Protein AF-A0A0F9B3E1-F1 (afdb_monomer_lite)

Sequence (332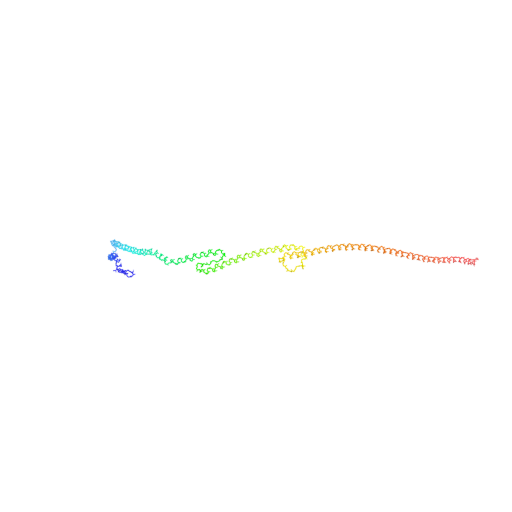 aa):
MSELVKINAKDYGLEET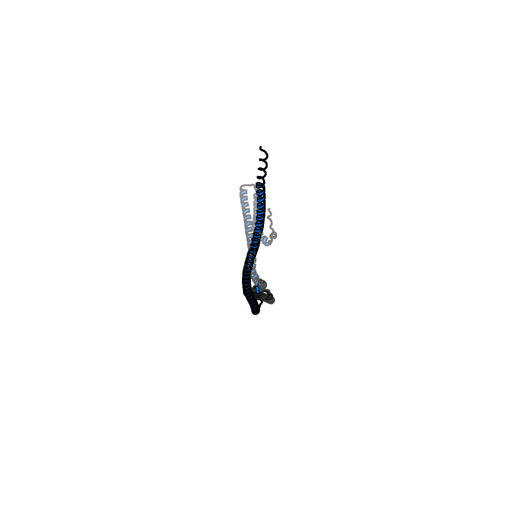KAKEISEMFKPMLDKMVELEKEFNTLTKGEVSKELCLEAKTLRLKYVKVRTGTAEIHRGLKQFYLQGGRFVDGWKNAQLMASEGIESKLMDIEKHFEILEQQRISKLHDKRTTELEKYDVDFIPRNLGEMESEVWGNYISGVRLNYQAKIDAEKKAEEERLENIRLNKLESERKERILPYYDYWEGIVDAGTLRDLSNEVFEGVFDKIVAAKKEDDIKQEQIRKENLRLQKEAEEKERKRIADQKIADDKAEKLRKDNEAKLKKIQDEKDQVAKQLEEKRLADQRAKAQEAQQVEAELKKGDQEKVKDLIADLEA

Organism: NCBI:txid412755

Structure (mmCIF, N/CA/C/O backbone):
data_AF-A0A0F9B3E1-F1
#
_entry.id   AF-A0A0F9B3E1-F1
#
loop_
_atom_site.group_PDB
_atom_site.id
_atom_site.type_symbol
_atom_site.label_atom_id
_atom_site.label_alt_id
_atom_site.label_comp_id
_atom_site.label_asym_id
_atom_site.label_entity_id
_atom_site.label_seq_id
_atom_site.pdbx_PDB_ins_code
_atom_site.Cartn_x
_atom_site.Cartn_y
_atom_site.Cartn_z
_atom_site.occupancy
_atom_site.B_iso_or_equiv
_atom_site.auth_seq_id
_atom_site.auth_comp_id
_atom_site.auth_asym_id
_atom_site.auth_atom_id
_atom_site.pdbx_PDB_model_num
ATOM 1 N N . MET A 1 1 ? -80.865 -2.688 46.801 1.00 37.84 1 MET A N 1
ATOM 2 C CA . MET A 1 1 ? -79.473 -2.777 47.270 1.00 37.84 1 MET A CA 1
ATOM 3 C C . MET A 1 1 ? -78.622 -2.916 46.035 1.00 37.84 1 MET A C 1
ATOM 5 O O . MET A 1 1 ? -78.581 -3.999 45.466 1.00 37.84 1 MET A O 1
ATOM 9 N N . SER A 1 2 ? -78.039 -1.820 45.568 1.00 38.94 2 SER A N 1
ATOM 10 C CA . SER A 1 2 ? -76.959 -1.904 44.589 1.00 38.94 2 SER A CA 1
ATOM 11 C C . SER A 1 2 ? -75.809 -2.637 45.276 1.00 38.94 2 SER A C 1
ATOM 13 O O . SER A 1 2 ? -75.247 -2.121 46.242 1.00 38.94 2 SER A O 1
ATOM 15 N N . GLU A 1 3 ? -75.500 -3.865 44.868 1.00 51.75 3 GLU A N 1
ATOM 16 C CA . GLU A 1 3 ? -74.289 -4.528 45.347 1.00 51.75 3 GLU A CA 1
ATOM 17 C C . GLU A 1 3 ? -73.094 -3.696 44.874 1.00 51.75 3 GLU A C 1
ATOM 19 O O . GLU A 1 3 ? -72.763 -3.669 43.689 1.00 51.75 3 GLU A O 1
ATOM 24 N N . LEU A 1 4 ? -72.473 -2.955 45.795 1.00 60.81 4 LEU A N 1
ATOM 25 C CA . LEU A 1 4 ? -71.182 -2.330 45.538 1.00 60.81 4 LEU A CA 1
ATOM 26 C C . LEU A 1 4 ? -70.216 -3.447 45.124 1.00 60.81 4 LEU A C 1
ATOM 28 O O . LEU A 1 4 ? -70.010 -4.403 45.875 1.00 60.81 4 LEU A O 1
ATOM 32 N N . VAL A 1 5 ? -69.673 -3.341 43.910 1.00 66.62 5 VAL A N 1
ATOM 33 C CA . VAL A 1 5 ? -68.785 -4.346 43.312 1.00 66.62 5 VAL A CA 1
ATOM 34 C C . VAL A 1 5 ? -67.633 -4.642 44.274 1.00 66.62 5 VAL A C 1
ATOM 36 O O . VAL A 1 5 ? -66.867 -3.747 44.634 1.00 66.62 5 VAL A O 1
ATOM 39 N N . LYS A 1 6 ? -67.510 -5.903 44.705 1.00 68.31 6 LYS A N 1
ATOM 40 C CA . LYS A 1 6 ? -66.403 -6.354 45.558 1.00 68.31 6 LYS A CA 1
ATOM 41 C C . LYS A 1 6 ? -65.128 -6.434 44.721 1.00 68.31 6 LYS A C 1
ATOM 43 O O . LYS A 1 6 ? -65.038 -7.251 43.812 1.00 68.31 6 LYS A O 1
ATOM 48 N N . ILE A 1 7 ? -64.146 -5.595 45.043 1.00 76.00 7 ILE A N 1
ATOM 49 C CA . ILE A 1 7 ? -62.821 -5.607 44.411 1.00 76.00 7 ILE A CA 1
ATOM 50 C C . ILE A 1 7 ? -61.954 -6.654 45.119 1.00 76.00 7 ILE A C 1
ATOM 52 O O . ILE A 1 7 ? -61.821 -6.612 46.344 1.00 76.00 7 ILE A O 1
ATOM 56 N N . ASN A 1 8 ? -61.372 -7.592 44.368 1.00 78.31 8 ASN A N 1
ATOM 57 C CA . ASN A 1 8 ? -60.504 -8.635 44.913 1.00 78.31 8 ASN A CA 1
ATOM 58 C C . ASN A 1 8 ? -59.026 -8.221 44.831 1.00 78.31 8 ASN A C 1
ATOM 60 O O . ASN A 1 8 ? -58.540 -7.817 43.779 1.00 78.31 8 ASN A O 1
ATOM 64 N N . ALA A 1 9 ? -58.296 -8.343 45.942 1.00 79.12 9 ALA A N 1
ATOM 65 C CA . ALA A 1 9 ? -56.884 -7.965 46.046 1.00 79.12 9 ALA A CA 1
ATOM 66 C C . ALA A 1 9 ? -55.966 -8.775 45.112 1.00 79.12 9 ALA A C 1
ATOM 68 O O . ALA A 1 9 ? -54.978 -8.250 44.594 1.00 79.12 9 ALA A O 1
ATOM 69 N N . LYS A 1 10 ? -56.316 -10.048 44.881 1.00 78.81 10 LYS A N 1
ATOM 70 C CA . LYS A 1 10 ? -55.509 -10.994 44.095 1.00 78.81 10 LYS A CA 1
ATOM 71 C C . LYS A 1 10 ? -55.416 -10.615 42.620 1.00 78.81 10 LYS A C 1
ATOM 73 O O . LYS A 1 10 ? -54.366 -10.817 42.020 1.00 78.81 10 LYS A O 1
ATOM 78 N N . ASP A 1 11 ? -56.458 -9.992 42.075 1.00 80.69 11 ASP A N 1
ATOM 79 C CA . ASP A 1 11 ? -56.515 -9.590 40.663 1.00 80.69 11 ASP A CA 1
ATOM 80 C C . ASP A 1 11 ? -55.510 -8.469 40.332 1.00 80.69 11 ASP A C 1
ATOM 82 O O . ASP A 1 11 ? -55.177 -8.250 39.170 1.00 80.69 11 ASP A O 1
ATOM 86 N N . TYR A 1 12 ? -54.988 -7.785 41.357 1.00 80.00 12 TYR A N 1
ATOM 87 C CA . TYR A 1 12 ? -54.037 -6.676 41.232 1.00 80.00 12 TYR A CA 1
ATOM 88 C C . TYR A 1 12 ? -52.650 -6.997 41.806 1.00 80.00 12 TYR A C 1
ATOM 90 O O . TYR A 1 12 ? -51.816 -6.099 41.915 1.00 80.00 12 TYR A O 1
ATOM 98 N N . GLY A 1 13 ? -52.395 -8.254 42.194 1.00 80.50 13 GLY A N 1
ATOM 99 C CA . GLY A 1 13 ? -51.109 -8.676 42.761 1.00 80.50 13 GLY A CA 1
ATOM 100 C C . GLY A 1 13 ? -50.754 -7.992 44.087 1.00 80.50 13 GLY A C 1
ATOM 101 O O . GLY A 1 13 ? -49.575 -7.878 44.416 1.00 80.50 13 GLY A O 1
ATOM 102 N N . LEU A 1 14 ? -51.753 -7.506 44.833 1.00 80.56 14 LEU A N 1
ATOM 103 C CA . LEU A 1 14 ? -51.548 -6.825 46.110 1.00 80.56 14 LEU A CA 1
ATOM 104 C C . LEU A 1 14 ? -51.620 -7.806 47.278 1.00 80.56 14 LEU A C 1
ATOM 106 O O . LEU A 1 14 ? -52.467 -8.700 47.319 1.00 80.56 14 LEU A O 1
ATOM 110 N N . GLU A 1 15 ? -50.759 -7.586 48.269 1.00 82.94 15 GLU A N 1
ATOM 111 C CA . GLU A 1 15 ? -50.823 -8.288 49.547 1.00 82.94 15 GLU A CA 1
ATOM 112 C C . GLU A 1 15 ? -52.148 -7.973 50.262 1.00 82.94 15 GLU A C 1
ATOM 114 O O . GLU A 1 15 ? -52.612 -6.828 50.263 1.00 82.94 15 GLU A O 1
ATOM 119 N N . GLU A 1 16 ? -52.763 -8.977 50.894 1.00 78.50 16 GLU A N 1
ATOM 120 C CA . GLU A 1 16 ? -54.082 -8.836 51.530 1.00 78.50 16 GLU A CA 1
ATOM 121 C C . GLU A 1 16 ? -54.106 -7.756 52.625 1.00 78.50 16 GLU A C 1
ATOM 123 O O . GLU A 1 16 ? -55.137 -7.122 52.847 1.00 78.50 16 GLU A O 1
ATOM 128 N N . THR A 1 17 ? -52.975 -7.512 53.287 1.00 83.38 17 THR A N 1
ATOM 129 C CA . THR A 1 17 ? -52.788 -6.452 54.291 1.00 83.38 17 THR A CA 1
ATOM 130 C C . THR A 1 17 ? -52.863 -5.060 53.656 1.00 83.38 17 THR A C 1
ATOM 132 O O . THR A 1 17 ? -53.654 -4.221 54.085 1.00 83.38 17 THR A O 1
ATOM 135 N N . LYS A 1 18 ? -52.125 -4.830 52.565 1.00 81.12 18 LYS A N 1
ATOM 136 C CA . LYS A 1 18 ? -52.098 -3.555 51.832 1.00 81.12 18 LYS A CA 1
ATOM 137 C C . LYS A 1 18 ? -53.394 -3.269 51.085 1.00 81.12 18 LYS A C 1
ATOM 139 O O . LYS A 1 18 ? -53.849 -2.127 51.051 1.00 81.12 18 LYS A O 1
ATOM 144 N N . ALA A 1 19 ? -54.028 -4.299 50.533 1.00 83.56 19 ALA A N 1
ATOM 145 C CA . ALA A 1 19 ? -55.343 -4.158 49.924 1.00 83.56 19 ALA A CA 1
ATOM 146 C C . ALA A 1 19 ? -56.414 -3.761 50.956 1.00 83.56 19 ALA A C 1
ATOM 148 O O . ALA A 1 19 ? -57.274 -2.932 50.649 1.00 83.56 19 ALA A O 1
ATOM 149 N N . LYS A 1 20 ? -56.332 -4.287 52.190 1.00 84.81 20 LYS A N 1
ATOM 150 C CA . LYS A 1 20 ? -57.201 -3.865 53.300 1.00 84.81 20 LYS A CA 1
ATOM 151 C C . LYS A 1 20 ? -56.978 -2.398 53.661 1.00 84.81 20 LYS A C 1
ATOM 153 O O . LYS A 1 20 ? -57.956 -1.656 53.647 1.00 84.81 20 LYS A O 1
ATOM 158 N N . GLU A 1 21 ? -55.731 -1.964 53.854 1.00 85.88 21 GLU A N 1
ATOM 159 C CA . GLU A 1 21 ? -55.396 -0.553 54.129 1.00 85.88 21 GLU A CA 1
ATOM 160 C C . GLU A 1 21 ? -55.978 0.396 53.062 1.00 85.88 21 GLU A C 1
ATOM 162 O O . GLU A 1 21 ? -56.610 1.400 53.390 1.00 85.88 21 GLU A O 1
ATOM 167 N N . ILE A 1 22 ? -55.834 0.060 51.772 1.00 85.88 22 ILE A N 1
ATOM 168 C CA . ILE A 1 22 ? -56.409 0.855 50.674 1.00 85.88 22 ILE A CA 1
ATOM 169 C C . ILE A 1 22 ? -57.942 0.862 50.749 1.00 85.88 22 ILE A C 1
ATOM 171 O O . ILE A 1 22 ? -58.562 1.918 50.614 1.00 85.88 22 ILE A O 1
ATOM 175 N N . SER A 1 23 ? -58.569 -0.297 50.969 1.00 85.56 23 SER A N 1
ATOM 176 C CA . SER A 1 23 ? -60.032 -0.413 51.032 1.00 85.56 23 SER A CA 1
ATOM 177 C C . SER A 1 23 ? -60.641 0.373 52.201 1.00 85.56 23 SER A C 1
ATOM 179 O O . SER A 1 23 ? -61.699 0.989 52.050 1.00 85.56 23 SER A O 1
ATOM 181 N N . GLU A 1 24 ? -59.943 0.428 53.338 1.00 87.88 24 GLU A N 1
ATOM 182 C CA . GLU A 1 24 ? -60.354 1.181 54.522 1.00 87.88 24 GLU A CA 1
ATOM 183 C C . GLU A 1 24 ? -60.386 2.688 54.260 1.00 87.88 24 GLU A C 1
ATOM 185 O O . GLU A 1 24 ? -61.289 3.367 54.747 1.00 87.88 24 GLU A O 1
ATOM 190 N N . MET A 1 25 ? -59.491 3.208 53.414 1.00 87.19 25 MET A N 1
ATOM 191 C CA . MET A 1 25 ? -59.492 4.626 53.034 1.00 87.19 25 MET A CA 1
ATOM 192 C C . MET A 1 25 ? -60.726 5.015 52.204 1.00 87.19 25 MET A C 1
ATOM 194 O O . MET A 1 25 ? -61.189 6.152 52.285 1.00 87.19 25 MET A O 1
ATOM 198 N N . PHE A 1 26 ? -61.300 4.085 51.433 1.00 88.50 26 PHE A N 1
ATOM 199 C CA . PHE A 1 26 ? -62.517 4.327 50.645 1.00 88.50 26 PHE A CA 1
ATOM 200 C C . PHE A 1 26 ? -63.814 4.059 51.419 1.00 88.50 26 PHE A C 1
ATOM 202 O O . PHE A 1 26 ? -64.857 4.627 51.076 1.00 88.50 26 PHE A O 1
ATOM 209 N N . LYS A 1 27 ? -63.759 3.242 52.477 1.00 87.88 27 LYS A N 1
ATOM 210 C CA . LYS A 1 27 ? -64.921 2.801 53.261 1.00 87.88 27 LYS A CA 1
ATOM 211 C C . LYS A 1 27 ? -65.828 3.946 53.751 1.00 87.88 27 LYS A C 1
ATOM 213 O O . LYS A 1 27 ? -67.024 3.865 53.486 1.00 87.88 27 LYS A O 1
ATOM 218 N N . PRO A 1 28 ? -65.327 5.065 54.317 1.00 89.62 28 PRO A N 1
ATOM 219 C CA . PRO A 1 28 ? -66.191 6.163 54.765 1.00 89.62 28 PRO A CA 1
ATOM 220 C C . PRO A 1 28 ? -67.011 6.817 53.645 1.00 89.62 28 PRO A C 1
ATOM 222 O O . PRO A 1 28 ? -68.091 7.347 53.897 1.00 89.62 28 PRO A O 1
ATOM 225 N N . MET A 1 29 ? -66.503 6.824 52.408 1.00 88.31 29 MET A N 1
ATOM 226 C CA . MET A 1 29 ? -67.240 7.361 51.259 1.00 88.31 29 MET A CA 1
ATOM 227 C C . MET A 1 29 ? -68.256 6.348 50.727 1.00 88.31 29 MET A C 1
ATOM 229 O O . MET A 1 29 ? -69.349 6.742 50.328 1.00 88.31 29 MET A O 1
ATOM 233 N N . LEU A 1 30 ? -67.918 5.056 50.754 1.00 87.00 30 LEU A N 1
ATOM 234 C CA . LEU A 1 30 ? -68.828 3.975 50.370 1.00 87.00 30 LEU A CA 1
ATOM 235 C C . LEU A 1 30 ? -70.016 3.870 51.336 1.00 87.00 30 LEU A C 1
ATOM 237 O O . LEU A 1 30 ? -71.155 3.811 50.881 1.00 87.00 30 LEU A O 1
ATOM 241 N N . ASP A 1 31 ? -69.772 3.955 52.644 1.00 88.38 31 ASP A N 1
ATOM 242 C CA . ASP A 1 31 ? -70.828 3.937 53.664 1.00 88.38 31 ASP A CA 1
ATOM 243 C C . ASP A 1 31 ? -71.786 5.131 53.484 1.00 88.38 31 ASP A C 1
ATOM 245 O O . ASP A 1 31 ? -73.007 4.962 53.465 1.00 88.38 31 ASP A O 1
ATOM 249 N N . LYS A 1 32 ? -71.246 6.330 53.210 1.00 88.44 32 LYS A N 1
ATOM 250 C CA . LYS A 1 32 ? -72.053 7.516 52.872 1.00 88.44 32 LYS A CA 1
ATOM 251 C C . LYS A 1 32 ? -72.876 7.329 51.598 1.00 88.44 32 LYS A C 1
ATOM 253 O O . LYS A 1 32 ? -74.005 7.801 51.543 1.00 88.44 32 LYS A O 1
ATOM 258 N N . MET A 1 33 ? -72.356 6.651 50.571 1.00 86.00 33 MET A N 1
ATOM 259 C CA . MET A 1 33 ? -73.142 6.358 49.363 1.00 86.00 33 MET A CA 1
ATOM 260 C C . MET A 1 33 ? -74.352 5.468 49.670 1.00 86.00 33 MET A C 1
ATOM 262 O O . MET A 1 33 ? -75.426 5.712 49.122 1.00 86.00 33 MET A O 1
ATOM 266 N N . VAL A 1 34 ? -74.207 4.489 50.570 1.00 88.31 34 VAL A N 1
ATOM 267 C CA . VAL A 1 34 ? -75.311 3.612 50.999 1.00 88.31 34 VAL A CA 1
ATOM 268 C C . VAL A 1 34 ? -76.382 4.398 51.762 1.00 88.31 34 VAL A C 1
ATOM 270 O O . VAL A 1 34 ? -77.576 4.174 51.559 1.00 88.31 34 VAL A O 1
ATOM 273 N N . GLU A 1 35 ? -75.986 5.340 52.621 1.00 88.94 35 GLU A N 1
ATOM 274 C CA . GLU A 1 35 ? -76.928 6.229 53.317 1.00 88.94 35 GLU A CA 1
ATOM 275 C C . GLU A 1 35 ? -77.692 7.130 52.340 1.00 88.94 35 GLU A C 1
ATOM 277 O O . GLU A 1 35 ? -78.922 7.202 52.394 1.00 88.94 35 GLU A O 1
ATOM 282 N N . LEU A 1 36 ? -76.985 7.753 51.393 1.00 89.12 36 LEU A N 1
ATOM 283 C CA . LEU A 1 36 ? -77.608 8.592 50.370 1.00 89.12 36 LEU A CA 1
ATOM 284 C C . LEU A 1 36 ? -78.540 7.786 49.450 1.00 89.12 36 LEU A C 1
ATOM 286 O O . LEU A 1 36 ? -79.559 8.320 49.019 1.00 89.12 36 LEU A O 1
ATOM 290 N N . GLU A 1 37 ? -78.254 6.502 49.191 1.00 87.00 37 GLU A N 1
ATOM 291 C CA . GLU A 1 37 ? -79.136 5.618 48.409 1.00 87.00 37 GLU A CA 1
ATOM 292 C C . GLU A 1 37 ? -80.483 5.395 49.116 1.00 87.00 37 GLU A C 1
ATOM 294 O O . GLU A 1 37 ? -81.529 5.328 48.465 1.00 87.00 37 GLU A O 1
ATOM 299 N N . LYS A 1 38 ? -80.504 5.342 50.455 1.00 89.00 38 LYS A N 1
ATOM 300 C CA . LYS A 1 38 ? -81.758 5.274 51.227 1.00 89.00 38 LYS A CA 1
ATOM 301 C C . LYS A 1 38 ? -82.562 6.571 51.104 1.00 89.00 38 LYS A C 1
ATOM 303 O O . LYS A 1 38 ? -83.773 6.509 50.873 1.00 89.00 38 LYS A O 1
ATOM 308 N N . GLU A 1 39 ? -81.899 7.726 51.208 1.00 87.06 39 GLU A N 1
ATOM 309 C CA . GLU A 1 39 ? -82.525 9.041 50.982 1.00 87.06 39 GLU A CA 1
ATOM 310 C C . GLU A 1 39 ? -83.094 9.133 49.551 1.00 87.06 39 GLU A C 1
ATOM 312 O O . GLU A 1 39 ? -84.248 9.514 49.357 1.00 87.06 39 GLU A O 1
ATOM 317 N N . PHE A 1 40 ? -82.330 8.686 48.551 1.00 88.81 40 PHE A N 1
ATOM 318 C CA . PHE A 1 40 ? -82.729 8.671 47.143 1.00 88.81 40 PHE A CA 1
ATOM 319 C C . PHE A 1 40 ? -83.965 7.803 46.883 1.00 88.81 40 PHE A C 1
ATOM 321 O O . PHE A 1 40 ? -84.924 8.252 46.253 1.00 88.81 40 PHE A O 1
ATOM 328 N N . ASN A 1 41 ? -83.969 6.571 47.396 1.00 87.94 41 ASN A N 1
ATOM 329 C CA . ASN A 1 41 ? -85.083 5.637 47.228 1.00 87.94 41 ASN A CA 1
ATOM 330 C C . ASN A 1 41 ? -86.372 6.131 47.898 1.00 87.94 41 ASN A C 1
ATOM 332 O O . ASN A 1 41 ? -87.466 5.773 47.462 1.00 87.94 41 ASN A O 1
ATOM 336 N N . THR A 1 42 ? -86.245 6.939 48.953 1.00 85.56 42 THR A N 1
ATOM 337 C CA . THR A 1 42 ? -87.383 7.569 49.632 1.00 85.56 42 THR A CA 1
ATOM 338 C C . THR A 1 42 ? -87.933 8.725 48.798 1.00 85.56 42 THR A C 1
ATOM 340 O O . THR A 1 42 ? -89.129 8.755 48.520 1.00 85.56 42 THR A O 1
ATOM 343 N N . LEU A 1 43 ? -87.064 9.620 48.313 1.00 84.56 43 LEU A N 1
ATOM 344 C CA . LEU A 1 43 ? -87.463 10.771 47.491 1.00 84.56 43 LEU A CA 1
ATOM 345 C C . LEU A 1 43 ? -88.054 10.372 46.132 1.00 84.56 43 LEU A C 1
ATOM 347 O O . LEU A 1 43 ? -88.949 11.043 45.630 1.00 84.56 43 LEU A O 1
ATOM 351 N N . THR A 1 44 ? -87.599 9.263 45.547 1.00 82.69 44 THR A N 1
ATOM 352 C CA . THR A 1 44 ? -88.047 8.806 44.216 1.00 82.69 44 THR A CA 1
ATOM 353 C C . THR A 1 44 ? -89.497 8.298 44.209 1.00 82.69 44 THR A C 1
ATOM 355 O O . THR A 1 44 ? -90.116 8.220 43.153 1.00 82.69 44 THR A O 1
ATOM 358 N N . LYS A 1 45 ? -90.062 7.959 45.375 1.00 83.94 45 LYS A N 1
ATOM 359 C CA . LYS A 1 45 ? -91.443 7.459 45.505 1.00 83.94 45 LYS A CA 1
ATOM 360 C C . LYS A 1 45 ? -92.494 8.567 45.678 1.00 83.94 45 LYS A C 1
ATOM 362 O O . LYS A 1 45 ? -93.678 8.248 45.710 1.00 83.94 45 LYS A O 1
ATOM 367 N N . GLY A 1 46 ? -92.082 9.827 45.836 1.00 77.94 46 GLY A N 1
ATOM 368 C CA . GLY A 1 46 ? -92.982 10.971 46.028 1.00 77.94 46 GLY A CA 1
ATOM 369 C C . GLY A 1 46 ? -93.470 11.599 44.716 1.00 77.94 46 GLY A C 1
ATOM 370 O O . GLY A 1 46 ? -92.817 11.485 43.681 1.00 77.94 46 GLY A O 1
ATOM 371 N N . GLU A 1 47 ? -94.608 12.299 44.759 1.00 75.31 47 GLU A N 1
ATOM 372 C CA . GLU A 1 47 ? -95.091 13.122 43.640 1.00 75.31 47 GLU A CA 1
ATOM 373 C C . GLU A 1 47 ? -94.257 14.405 43.486 1.00 75.31 47 GLU A C 1
ATOM 375 O O . GLU A 1 47 ? -93.794 14.991 44.466 1.00 75.31 47 GLU A O 1
ATOM 380 N N . VAL A 1 48 ? -94.068 14.866 42.246 1.00 78.25 48 VAL A N 1
ATOM 381 C CA . VAL A 1 48 ? -93.170 15.989 41.931 1.00 78.25 48 VAL A CA 1
ATOM 382 C C . VAL A 1 48 ? -93.757 17.321 42.420 1.00 78.25 48 VAL A C 1
ATOM 384 O O . VAL A 1 48 ? -94.520 17.982 41.717 1.00 78.25 48 VAL A O 1
ATOM 387 N N . SER A 1 49 ? -93.359 17.735 43.626 1.00 82.88 49 SER A N 1
ATOM 388 C CA . SER A 1 49 ? -93.691 19.026 44.240 1.00 82.88 49 SER A CA 1
ATOM 389 C C . SER A 1 49 ? -92.495 19.996 44.229 1.00 82.88 49 SER A C 1
ATOM 391 O O . SER A 1 49 ? -91.342 19.604 44.030 1.00 82.88 49 SER A O 1
ATOM 393 N N . LYS A 1 50 ? -92.738 21.297 44.462 1.00 81.50 50 LYS A N 1
ATOM 394 C CA . LYS A 1 50 ? -91.658 22.308 44.545 1.00 81.50 50 LYS A CA 1
ATOM 395 C C . LYS A 1 50 ? -90.677 22.036 45.694 1.00 81.50 50 LYS A C 1
ATOM 397 O O . LYS A 1 50 ? -89.493 22.338 45.558 1.00 81.50 50 LYS A O 1
ATOM 402 N N . GLU A 1 51 ? -91.158 21.467 46.794 1.00 81.56 51 GLU A N 1
ATOM 403 C CA . GLU A 1 51 ? -90.352 21.114 47.968 1.00 81.56 51 GLU A CA 1
ATOM 404 C C . GLU A 1 51 ? -89.453 19.908 47.669 1.00 81.56 51 GLU A C 1
ATOM 406 O O . GLU A 1 51 ? -88.242 19.977 47.894 1.00 81.56 51 GLU A O 1
ATOM 411 N N . LEU A 1 52 ? -89.996 18.879 47.005 1.00 85.62 52 LEU A N 1
ATOM 412 C CA . LEU A 1 52 ? -89.234 17.710 46.556 1.00 85.62 52 LEU A CA 1
ATOM 413 C C . LEU A 1 52 ? -88.077 18.108 45.621 1.00 85.62 52 LEU A C 1
ATOM 415 O O . LEU A 1 52 ? -86.978 17.563 45.711 1.00 85.62 52 LEU A O 1
ATOM 419 N N . CYS A 1 53 ? -88.277 19.107 44.755 1.00 82.19 53 CYS A N 1
ATOM 420 C CA . CYS A 1 53 ? -87.221 19.633 43.883 1.00 82.19 53 CYS A CA 1
ATOM 421 C C . CYS A 1 53 ? -86.040 20.253 44.661 1.00 82.19 53 CYS A C 1
ATOM 423 O O . CYS A 1 53 ? -84.884 20.126 44.238 1.00 82.19 53 CYS A O 1
ATOM 425 N N . LEU A 1 54 ? -86.297 20.923 45.791 1.00 86.50 54 LEU A N 1
ATOM 426 C CA . LEU A 1 54 ? -85.246 21.499 46.640 1.00 86.50 54 LEU A CA 1
ATOM 427 C C . LEU A 1 54 ? -84.492 20.412 47.417 1.00 86.50 54 LEU A C 1
ATOM 429 O O . LEU A 1 54 ? -83.257 20.448 47.495 1.00 86.50 54 LEU A O 1
ATOM 433 N N . GLU A 1 55 ? -85.209 19.412 47.926 1.00 85.06 55 GLU A N 1
ATOM 434 C CA . GLU A 1 55 ? -84.623 18.243 48.588 1.00 85.06 55 GLU A CA 1
ATOM 435 C C . GLU A 1 55 ? -83.774 17.415 47.616 1.00 85.06 55 GLU A C 1
ATOM 437 O O . GLU A 1 55 ? -82.623 17.092 47.918 1.00 85.06 55 GLU A O 1
ATOM 442 N N . ALA A 1 56 ? -84.259 17.191 46.392 1.00 87.00 56 ALA A N 1
ATOM 443 C CA . ALA A 1 56 ? -83.521 16.514 45.330 1.00 87.00 56 ALA A CA 1
ATOM 444 C C . ALA A 1 56 ? -82.233 17.262 44.944 1.00 87.00 56 ALA A C 1
ATOM 446 O O . ALA A 1 56 ? -81.174 16.648 44.778 1.00 87.00 56 ALA A O 1
ATOM 447 N N . LYS A 1 57 ? -82.267 18.603 44.854 1.00 90.06 57 LYS A N 1
ATOM 448 C CA . LYS A 1 57 ? -81.058 19.416 44.622 1.00 90.06 57 LYS A CA 1
ATOM 449 C C . LYS A 1 57 ? -80.042 19.242 45.752 1.00 90.06 57 LYS A C 1
ATOM 451 O O . LYS A 1 57 ? -78.841 19.152 45.480 1.00 90.06 57 LYS A O 1
ATOM 456 N N . THR A 1 58 ? -80.514 19.198 46.993 1.00 91.00 58 THR A N 1
ATOM 457 C CA . THR A 1 58 ? -79.672 19.032 48.182 1.00 91.00 58 THR A CA 1
ATOM 458 C C . THR A 1 58 ? -79.039 17.645 48.211 1.00 91.00 58 THR A C 1
ATOM 460 O O . THR A 1 58 ? -77.819 17.537 48.348 1.00 91.00 58 THR A O 1
ATOM 463 N N . LEU A 1 59 ? -79.828 16.594 47.974 1.00 91.12 59 LEU A N 1
ATOM 464 C CA . LEU A 1 59 ? -79.338 15.223 47.868 1.00 91.12 59 LEU A CA 1
ATOM 465 C C . LEU A 1 59 ? -78.311 15.077 46.734 1.00 91.12 59 LEU A C 1
ATOM 467 O O . LEU A 1 59 ? -77.225 14.539 46.951 1.00 91.12 59 LEU A O 1
ATOM 471 N N . ARG A 1 60 ? -78.572 15.648 45.550 1.00 93.69 60 ARG A N 1
ATOM 472 C CA . ARG A 1 60 ? -77.607 15.672 44.436 1.00 93.69 60 ARG A CA 1
ATOM 473 C C . ARG A 1 60 ? -76.279 16.312 44.846 1.00 93.69 60 ARG A C 1
ATOM 475 O O . ARG A 1 60 ? -75.218 15.800 44.497 1.00 93.69 60 ARG A O 1
ATOM 482 N N . LEU A 1 61 ? -76.306 17.427 45.579 1.00 93.56 61 LEU A N 1
ATOM 483 C CA . LEU A 1 61 ? -75.084 18.077 46.063 1.00 93.56 61 LEU A CA 1
ATOM 484 C C . LEU A 1 61 ? -74.332 17.211 47.086 1.00 93.56 61 LEU A C 1
ATOM 486 O O . LEU A 1 61 ? -73.101 17.184 47.043 1.00 93.56 61 LEU A O 1
ATOM 490 N N . LYS A 1 62 ? -75.036 16.469 47.955 1.00 91.69 62 LYS A N 1
ATOM 491 C CA . LYS A 1 62 ? -74.410 15.475 48.848 1.00 91.69 62 LYS A CA 1
ATOM 492 C C . LYS A 1 62 ? -73.704 14.377 48.039 1.00 91.69 62 LYS A C 1
ATOM 494 O O . LYS A 1 62 ? -72.526 14.126 48.280 1.00 91.69 62 LYS A O 1
ATOM 499 N N . TYR A 1 63 ? -74.360 13.816 47.020 1.00 90.81 63 TYR A N 1
ATOM 500 C CA . TYR A 1 63 ? -73.745 12.845 46.100 1.00 90.81 63 TYR A CA 1
ATOM 501 C C . TYR A 1 63 ? -72.510 13.404 45.388 1.00 90.81 63 TYR A C 1
ATOM 503 O O . TYR A 1 63 ? -71.490 12.724 45.278 1.00 90.81 63 TYR A O 1
ATOM 511 N N . VAL A 1 64 ? -72.570 14.661 44.929 1.00 92.50 64 VAL A N 1
ATOM 512 C CA . VAL A 1 64 ? -71.418 15.329 44.309 1.00 92.50 64 VAL A CA 1
ATOM 513 C C . VAL A 1 64 ? -70.249 15.409 45.286 1.0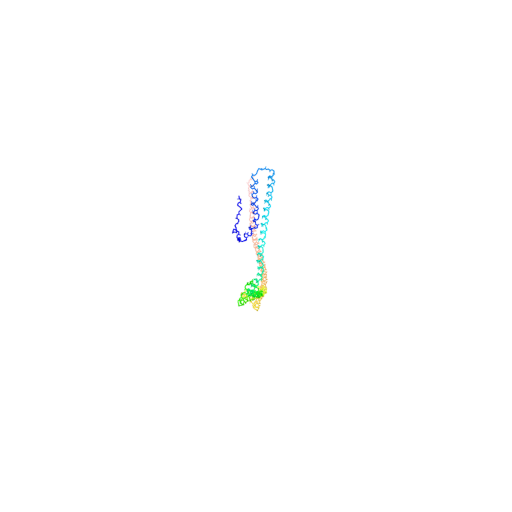0 92.50 64 VAL A C 1
ATOM 515 O O . VAL A 1 64 ? -69.145 15.050 44.887 1.00 92.50 64 VAL A O 1
ATOM 518 N N . LYS A 1 65 ? -70.481 15.806 46.546 1.00 93.38 65 LYS A N 1
ATOM 519 C CA . LYS A 1 65 ? -69.428 15.889 47.573 1.00 93.38 65 LYS A CA 1
ATOM 520 C C . LYS A 1 65 ? -68.778 14.535 47.859 1.00 93.38 65 LYS A C 1
ATOM 522 O O . LYS A 1 65 ? -67.555 14.465 47.944 1.00 93.38 65 LYS A O 1
ATOM 527 N N . VAL A 1 66 ? -69.573 13.468 47.981 1.00 91.50 66 VAL A N 1
ATOM 528 C CA . VAL A 1 66 ? -69.036 12.115 48.205 1.00 91.50 66 VAL A CA 1
ATOM 529 C C . VAL A 1 66 ? -68.198 11.673 47.003 1.00 91.50 66 VAL A C 1
ATOM 531 O O . VAL A 1 66 ? -67.052 11.268 47.175 1.00 91.50 66 VAL A O 1
ATOM 534 N N . ARG A 1 67 ? -68.695 11.865 45.772 1.00 92.62 67 ARG A N 1
ATOM 535 C CA . ARG A 1 67 ? -67.948 11.545 44.543 1.00 92.62 67 ARG A CA 1
ATOM 536 C C . ARG A 1 67 ? -66.631 12.320 44.427 1.00 92.62 67 ARG A C 1
ATOM 538 O O . ARG A 1 67 ? -65.614 11.733 44.060 1.00 92.62 67 ARG A O 1
ATOM 545 N N . THR A 1 68 ? -66.628 13.627 44.698 1.00 92.62 68 THR A N 1
ATOM 546 C CA . THR A 1 68 ? -65.400 14.437 44.622 1.00 92.62 68 THR A CA 1
ATOM 547 C C . THR A 1 68 ? -64.407 14.061 45.719 1.00 92.62 68 THR A C 1
ATOM 549 O O . THR A 1 68 ? -63.220 13.970 45.428 1.00 92.62 68 THR A O 1
ATOM 552 N N . GLY A 1 69 ? -64.878 13.742 46.930 1.00 90.94 69 GLY A N 1
ATOM 553 C CA . GLY A 1 69 ? -64.026 13.245 48.015 1.00 90.94 69 GLY A CA 1
ATOM 554 C C . GLY A 1 69 ? -63.383 11.889 47.697 1.00 90.94 69 GLY A C 1
ATOM 555 O O . GLY A 1 69 ? -62.186 11.707 47.906 1.00 90.94 69 GLY A O 1
ATOM 556 N N . THR A 1 70 ? -64.126 10.953 47.096 1.00 90.94 70 THR A N 1
ATOM 557 C CA . THR A 1 70 ? -63.558 9.693 46.581 1.00 90.94 70 THR A CA 1
ATOM 558 C C . THR A 1 70 ? -62.462 9.943 45.537 1.00 90.94 70 THR A C 1
ATOM 560 O O . THR A 1 70 ? -61.432 9.266 45.545 1.00 90.94 70 THR A O 1
ATOM 563 N N . ALA A 1 71 ? -62.646 10.929 44.652 1.00 91.56 71 ALA A N 1
ATOM 564 C CA . ALA A 1 71 ? -61.649 11.278 43.638 1.00 91.56 71 ALA A CA 1
ATOM 565 C C . ALA A 1 71 ? -60.358 11.868 44.241 1.00 91.56 71 ALA A C 1
ATOM 567 O O . ALA A 1 71 ? -59.272 11.622 43.711 1.00 91.56 71 ALA A O 1
ATOM 568 N N . GLU A 1 72 ? -60.457 12.614 45.344 1.00 93.75 72 GLU A N 1
ATOM 569 C CA . GLU A 1 72 ? -59.300 13.125 46.093 1.00 93.75 72 GLU A CA 1
ATOM 570 C C . GLU A 1 72 ? -58.493 11.992 46.736 1.00 93.75 72 GLU A C 1
ATOM 572 O O . GLU A 1 72 ? -57.276 11.941 46.551 1.00 93.75 72 GLU A O 1
ATOM 577 N N . ILE A 1 73 ? -59.167 11.038 47.392 1.00 91.81 73 ILE A N 1
ATOM 578 C CA . ILE A 1 73 ? -58.533 9.845 47.984 1.00 91.81 73 ILE A CA 1
ATOM 579 C C . ILE A 1 73 ? -57.787 9.047 46.906 1.00 91.81 73 ILE A C 1
ATOM 581 O O . ILE A 1 73 ? -56.608 8.725 47.067 1.00 91.81 73 ILE A O 1
ATOM 585 N N . HIS A 1 74 ? -58.437 8.794 45.765 1.00 91.94 74 HIS A N 1
ATOM 586 C CA . HIS A 1 74 ? -57.809 8.110 44.633 1.00 91.94 74 HIS A CA 1
ATOM 587 C C . HIS A 1 74 ? -56.560 8.846 44.120 1.00 91.94 74 HIS A C 1
ATOM 589 O O . HIS A 1 74 ? -55.524 8.219 43.893 1.00 91.94 74 HIS A O 1
ATOM 595 N N . ARG A 1 75 ? -56.623 10.176 43.955 1.00 93.06 75 ARG A N 1
ATOM 596 C CA . ARG A 1 75 ? -55.476 10.975 43.492 1.00 93.06 75 ARG A CA 1
ATOM 597 C C . ARG A 1 75 ? -54.307 10.904 44.476 1.00 93.06 75 ARG A C 1
ATOM 599 O O . ARG A 1 75 ? -53.177 10.704 44.034 1.00 93.06 75 ARG A O 1
ATOM 606 N N . GLY A 1 76 ? -54.581 11.039 45.773 1.00 92.69 76 GLY A N 1
ATOM 607 C CA . GLY A 1 76 ? -53.565 10.985 46.825 1.00 92.69 76 GLY A CA 1
ATOM 608 C C . GLY A 1 76 ? -52.850 9.635 46.871 1.00 92.69 76 GLY A C 1
ATOM 609 O O . GLY A 1 76 ? -51.624 9.589 46.794 1.00 92.69 76 GLY A O 1
ATOM 610 N N . LEU A 1 77 ? -53.609 8.534 46.894 1.00 91.69 77 LEU A N 1
ATOM 611 C CA . LEU A 1 77 ? -53.040 7.182 46.895 1.00 91.69 77 LEU A CA 1
ATOM 612 C C . LEU A 1 77 ? -52.222 6.907 45.627 1.00 91.69 77 LEU A C 1
ATOM 614 O O . LEU A 1 77 ? -51.095 6.424 45.715 1.00 91.69 77 LEU A O 1
ATOM 618 N N . LYS A 1 78 ? -52.732 7.277 44.445 1.00 92.19 78 LYS A N 1
ATOM 619 C CA . LYS A 1 78 ? -51.994 7.109 43.183 1.00 92.19 78 LYS A CA 1
ATOM 620 C C . LYS A 1 78 ? -50.670 7.878 43.189 1.00 92.19 78 LYS A C 1
ATOM 622 O O . LYS A 1 78 ? -49.656 7.359 42.725 1.00 92.19 78 LYS A O 1
ATOM 627 N N . GLN A 1 79 ? -50.669 9.102 43.712 1.00 93.62 79 GLN A N 1
ATOM 628 C CA . GLN A 1 79 ? -49.458 9.908 43.830 1.00 93.62 79 GLN A CA 1
ATOM 629 C C . GLN A 1 79 ? -48.458 9.297 44.822 1.00 93.62 79 GLN A C 1
ATOM 631 O O . GLN A 1 79 ? -47.269 9.259 44.515 1.00 93.62 79 GLN A O 1
ATOM 636 N N . PHE A 1 80 ? -48.929 8.780 45.959 1.00 91.38 80 PHE A N 1
ATOM 637 C CA . PHE A 1 80 ? -48.089 8.101 46.948 1.00 91.38 80 PHE A CA 1
ATOM 638 C C . PHE A 1 80 ? -47.380 6.877 46.352 1.00 91.38 80 PHE A C 1
ATOM 640 O O . PHE A 1 80 ? -46.159 6.775 46.437 1.00 91.38 80 PHE A O 1
ATOM 647 N N . TYR A 1 81 ? -48.108 5.991 45.665 1.00 89.88 81 TYR A N 1
ATOM 648 C CA . TYR A 1 81 ? -47.498 4.817 45.029 1.00 89.88 81 TYR A CA 1
ATOM 649 C C . TYR A 1 81 ? -46.554 5.185 43.878 1.00 89.88 81 TYR A C 1
ATOM 651 O O . TYR A 1 81 ? -45.515 4.549 43.718 1.00 89.88 81 TYR A O 1
ATOM 659 N N . LEU A 1 82 ? -46.851 6.245 43.116 1.00 94.06 82 LEU A N 1
ATOM 660 C CA . LEU A 1 82 ? -45.929 6.758 42.098 1.00 94.06 82 LEU A CA 1
ATOM 661 C C . LEU A 1 82 ? -44.622 7.276 42.721 1.00 94.06 82 LEU A C 1
ATOM 663 O O . LEU A 1 82 ? -43.541 7.022 42.191 1.00 94.06 82 LEU A O 1
ATOM 667 N N . GLN A 1 83 ? -44.708 8.003 43.837 1.00 93.06 83 GLN A N 1
ATOM 668 C CA . GLN A 1 83 ? -43.533 8.461 44.582 1.00 93.06 83 GLN A CA 1
ATOM 669 C C . GLN A 1 83 ? -42.752 7.283 45.174 1.00 93.06 83 GLN A C 1
ATOM 671 O O . GLN A 1 83 ? -41.527 7.275 45.083 1.00 93.06 83 GLN A O 1
ATOM 676 N N . GLY A 1 84 ? -43.446 6.265 45.689 1.00 92.00 84 GLY A N 1
ATOM 677 C CA . GLY A 1 84 ? -42.839 5.011 46.135 1.00 92.00 84 GLY A CA 1
ATOM 678 C C . GLY A 1 84 ? -42.072 4.301 45.017 1.00 92.00 84 GLY A C 1
ATOM 679 O O . GLY A 1 84 ? -40.920 3.928 45.212 1.00 92.00 84 GLY A O 1
ATOM 680 N N . GLY A 1 85 ? -42.653 4.203 43.816 1.00 92.50 85 GLY A N 1
ATOM 681 C CA . GLY A 1 85 ? -41.965 3.656 42.640 1.00 92.50 85 GLY A CA 1
ATOM 682 C C . GLY A 1 85 ? -40.691 4.433 42.292 1.00 92.50 85 GLY A C 1
ATOM 683 O O . GLY A 1 85 ? -39.623 3.843 42.158 1.00 92.50 85 GLY A O 1
ATOM 684 N N . ARG A 1 86 ? -40.768 5.771 42.259 1.00 93.38 86 ARG A N 1
ATOM 685 C CA . ARG A 1 86 ? -39.594 6.634 42.024 1.00 93.38 86 ARG A CA 1
ATOM 686 C C . ARG A 1 86 ? -38.516 6.489 43.099 1.00 93.38 86 ARG A C 1
ATOM 688 O O . ARG A 1 86 ? -37.336 6.603 42.790 1.00 93.38 86 ARG A O 1
ATOM 695 N N . PHE A 1 87 ? -38.906 6.257 44.350 1.00 93.25 87 PHE A N 1
ATOM 696 C CA . PHE A 1 87 ? -37.968 6.025 45.446 1.00 93.25 87 PHE A CA 1
ATOM 697 C C . PHE A 1 87 ? -37.201 4.709 45.263 1.00 93.25 87 PHE A C 1
ATOM 699 O O . PHE A 1 87 ? -35.980 4.691 45.413 1.00 93.25 87 PHE A O 1
ATOM 706 N N . VAL A 1 88 ? -37.891 3.635 44.868 1.00 92.94 88 VAL A N 1
ATOM 707 C CA . VAL A 1 88 ? -37.259 2.346 44.533 1.00 92.94 88 VAL A CA 1
ATOM 708 C C . VAL A 1 88 ? -36.302 2.496 43.345 1.00 92.94 88 VAL A C 1
ATOM 710 O O . VAL A 1 88 ? -35.166 2.028 43.411 1.00 92.94 88 VAL A O 1
ATOM 713 N N . ASP A 1 89 ? -36.711 3.212 42.293 1.00 94.44 89 ASP A N 1
ATOM 714 C CA . ASP A 1 89 ? -35.830 3.517 41.158 1.00 94.44 89 ASP A CA 1
ATOM 715 C C . ASP A 1 89 ? -34.595 4.328 41.572 1.00 94.44 89 ASP A C 1
ATOM 717 O O . ASP A 1 89 ? -33.497 4.081 41.072 1.00 94.44 89 ASP A O 1
ATOM 721 N N . GLY A 1 90 ? -34.754 5.268 42.506 1.00 94.94 90 GLY A N 1
ATOM 722 C CA . GLY A 1 90 ? -33.649 6.039 43.069 1.00 94.94 90 GLY A CA 1
ATOM 723 C C . GLY A 1 90 ? -32.577 5.145 43.693 1.00 94.94 90 GLY A C 1
ATOM 724 O O . GLY A 1 90 ? -31.397 5.317 43.397 1.00 94.94 90 GLY A O 1
ATOM 725 N N . TRP A 1 91 ? -32.979 4.146 44.483 1.00 94.31 91 TRP A N 1
ATOM 726 C CA . TRP A 1 91 ? -32.050 3.175 45.074 1.00 94.31 91 TRP A CA 1
ATOM 727 C C . TRP A 1 91 ? -31.341 2.313 44.033 1.00 94.31 91 TRP A C 1
ATOM 729 O O . TRP A 1 91 ? -30.127 2.133 44.123 1.00 94.31 91 TRP A O 1
ATOM 739 N N . LYS A 1 92 ? -32.068 1.826 43.021 1.00 94.94 92 LYS A N 1
ATOM 740 C CA . LYS A 1 92 ? -31.474 1.083 41.899 1.00 94.94 92 LYS A CA 1
ATOM 741 C C . LYS A 1 92 ? -30.399 1.917 41.198 1.00 94.94 92 LYS A C 1
ATOM 743 O O . LYS A 1 92 ? -29.288 1.445 40.985 1.00 94.94 92 LYS A O 1
ATOM 748 N N . ASN A 1 93 ? -30.714 3.169 40.874 1.00 95.00 93 ASN A N 1
ATOM 749 C CA . ASN A 1 93 ? -29.786 4.054 40.173 1.00 95.00 93 ASN A CA 1
ATOM 750 C C . ASN A 1 93 ? -28.586 4.443 41.050 1.00 95.00 93 ASN A C 1
ATOM 752 O O . ASN A 1 93 ? -27.478 4.562 40.538 1.00 95.00 93 ASN A O 1
ATOM 756 N N . ALA A 1 94 ? -28.786 4.619 42.359 1.00 93.00 94 ALA A N 1
ATOM 757 C CA . ALA A 1 94 ? -27.696 4.880 43.297 1.00 93.00 94 ALA A CA 1
ATOM 758 C C . ALA A 1 94 ? -26.720 3.697 43.373 1.00 93.00 94 ALA A C 1
ATOM 760 O O . ALA A 1 94 ? -25.508 3.905 43.365 1.00 93.00 94 ALA A O 1
ATOM 761 N N . GLN A 1 95 ? -27.237 2.463 43.399 1.00 94.00 95 GLN A N 1
ATOM 762 C CA . GLN A 1 95 ? -26.403 1.264 43.357 1.00 94.00 95 GLN A CA 1
ATOM 763 C C . GLN A 1 95 ? -25.639 1.164 42.031 1.00 94.00 95 GLN A C 1
ATOM 765 O O . GLN A 1 95 ? -24.433 0.940 42.068 1.00 94.00 95 GLN A O 1
ATOM 770 N N . LEU A 1 96 ? -26.305 1.399 40.895 1.00 93.06 96 LEU A N 1
ATOM 771 C CA . LEU A 1 96 ? -25.673 1.370 39.574 1.00 93.06 96 LEU A CA 1
ATOM 772 C C . LEU A 1 96 ? -24.525 2.384 39.469 1.00 93.06 96 LEU A C 1
ATOM 774 O O . LEU A 1 96 ? -23.418 2.020 39.091 1.00 93.06 96 LEU A O 1
ATOM 778 N N . MET A 1 97 ? -24.758 3.639 39.872 1.00 91.56 97 MET A N 1
ATOM 779 C CA . MET A 1 97 ? -23.712 4.672 39.871 1.00 91.56 97 MET A CA 1
ATOM 780 C C . MET A 1 97 ? -22.523 4.296 40.764 1.00 91.56 97 MET A C 1
ATOM 782 O O . MET A 1 97 ? -21.381 4.620 40.442 1.00 91.56 97 MET A O 1
ATOM 786 N N . ALA A 1 98 ? -22.781 3.628 41.892 1.00 90.50 98 ALA A N 1
ATOM 787 C CA . ALA A 1 98 ? -21.726 3.171 42.787 1.00 90.50 98 ALA A CA 1
ATOM 788 C C . ALA A 1 98 ? -20.937 1.984 42.211 1.00 90.50 98 ALA A C 1
ATOM 790 O O . ALA A 1 98 ? -19.728 1.911 42.436 1.00 90.50 98 ALA A O 1
ATOM 791 N N . SER A 1 99 ? -21.585 1.062 41.488 1.00 90.56 99 SER A N 1
ATOM 792 C CA . SER A 1 99 ? -20.923 -0.137 40.960 1.00 90.56 99 SER A CA 1
ATOM 793 C C . SER A 1 99 ? -20.223 0.093 39.625 1.00 90.56 99 SER A C 1
ATOM 795 O O . SER A 1 99 ? -19.119 -0.405 39.456 1.00 90.56 99 SER A O 1
ATOM 797 N N . GLU A 1 100 ? -20.775 0.903 38.722 1.00 90.88 100 GLU A N 1
ATOM 798 C CA . GLU A 1 100 ? -20.253 1.097 37.359 1.00 90.88 100 GLU A CA 1
ATOM 799 C C . GLU A 1 100 ? -18.785 1.566 37.346 1.00 90.88 100 GLU A C 1
ATOM 801 O O . GLU A 1 100 ? -17.937 1.003 36.651 1.00 90.88 100 GLU A O 1
ATOM 806 N N . GLY A 1 101 ? -18.438 2.542 38.192 1.00 87.81 101 GLY A N 1
ATOM 807 C CA . GLY A 1 101 ? -17.056 3.017 38.312 1.00 87.81 101 GLY A CA 1
ATOM 808 C C . GLY A 1 101 ? -16.098 1.990 38.929 1.00 87.81 101 GLY A C 1
ATOM 809 O O . GLY A 1 101 ? -14.899 2.013 38.644 1.00 87.81 101 GLY A O 1
ATOM 810 N N . ILE A 1 102 ? -16.605 1.091 39.778 1.00 92.50 102 ILE A N 1
ATOM 811 C CA . ILE A 1 102 ? -15.819 0.004 40.376 1.00 92.50 102 ILE A CA 1
ATOM 812 C C . ILE A 1 102 ? -15.620 -1.112 39.347 1.00 92.50 102 ILE A C 1
ATOM 814 O O . ILE A 1 102 ? -14.493 -1.560 39.160 1.00 92.50 102 ILE A O 1
ATOM 818 N N . GLU A 1 103 ? -16.678 -1.511 38.644 1.00 91.38 103 GLU A N 1
ATOM 819 C CA . GLU A 1 103 ? -16.652 -2.514 37.577 1.00 91.38 103 GLU A CA 1
ATOM 820 C C . GLU A 1 103 ? -15.684 -2.119 36.461 1.00 91.38 103 GLU A C 1
ATOM 822 O O . GLU A 1 103 ? -14.859 -2.937 36.062 1.00 91.38 103 GLU A O 1
ATOM 827 N N . SER A 1 104 ? -15.696 -0.853 36.026 1.00 92.88 104 SER A N 1
ATOM 828 C CA . SER A 1 104 ? -14.735 -0.351 35.035 1.00 92.88 104 SER A CA 1
ATOM 829 C C . SER A 1 104 ? -13.289 -0.513 35.508 1.00 92.88 104 SER A C 1
ATOM 831 O O . SER A 1 104 ? -12.452 -1.005 34.759 1.00 92.88 104 SER A O 1
ATOM 833 N N . LYS A 1 105 ? -12.983 -0.154 36.761 1.00 93.25 105 LYS A N 1
ATOM 834 C CA . LYS A 1 105 ? -11.623 -0.300 37.309 1.00 93.25 105 LYS A CA 1
ATOM 835 C C . LYS A 1 105 ? -11.214 -1.759 37.464 1.00 93.25 105 LYS A C 1
ATOM 837 O O . LYS A 1 105 ? -10.058 -2.095 37.235 1.00 93.25 105 LYS A O 1
ATOM 842 N N . LEU A 1 106 ? -12.141 -2.622 37.877 1.00 91.88 106 LEU A N 1
ATOM 843 C CA . LEU A 1 106 ? -11.889 -4.058 37.958 1.00 91.88 106 LEU A CA 1
ATOM 844 C C . LEU A 1 106 ? -11.624 -4.642 36.566 1.00 91.88 106 LEU A C 1
ATOM 846 O O . LEU A 1 106 ? -10.698 -5.434 36.427 1.00 91.88 106 LEU A O 1
ATOM 850 N N . MET A 1 107 ? -12.349 -4.189 35.539 1.00 92.81 107 MET A N 1
ATOM 851 C CA . MET A 1 107 ? -12.110 -4.576 34.148 1.00 92.81 107 MET A CA 1
ATOM 852 C C . MET A 1 107 ? -10.750 -4.082 33.635 1.00 92.81 107 MET A C 1
ATOM 854 O O . MET A 1 107 ? -10.052 -4.829 32.952 1.00 92.81 107 MET A O 1
ATOM 858 N N . ASP A 1 108 ? -10.337 -2.861 33.983 1.00 92.69 108 ASP A N 1
ATOM 859 C CA . ASP A 1 108 ? -9.008 -2.341 33.632 1.00 92.69 108 ASP A CA 1
ATOM 860 C C . ASP A 1 108 ? -7.886 -3.179 34.266 1.00 92.69 108 ASP A C 1
ATOM 862 O O . ASP A 1 108 ? -6.851 -3.412 33.640 1.00 92.69 108 ASP A O 1
ATOM 866 N N . ILE A 1 109 ? -8.091 -3.650 35.502 1.00 90.19 109 ILE A N 1
ATOM 867 C CA . ILE A 1 109 ? -7.156 -4.544 36.198 1.00 90.19 109 ILE A CA 1
ATOM 868 C C . ILE A 1 109 ? -7.138 -5.925 35.535 1.00 90.19 109 ILE A C 1
ATOM 870 O O . ILE A 1 109 ? -6.060 -6.453 35.270 1.00 90.19 109 ILE A O 1
ATOM 874 N N . GLU A 1 110 ? -8.307 -6.497 35.243 1.00 90.88 110 GLU A N 1
ATOM 875 C CA . GLU A 1 110 ? -8.449 -7.787 34.558 1.00 90.88 110 GLU A CA 1
ATOM 876 C C . GLU A 1 110 ? -7.721 -7.778 33.207 1.00 90.88 110 GLU A C 1
ATOM 878 O O . GLU A 1 110 ? -6.911 -8.658 32.920 1.00 90.88 110 GLU A O 1
ATOM 883 N N . LYS A 1 111 ? -7.941 -6.729 32.409 1.00 95.44 111 LYS A N 1
ATOM 884 C CA . LYS A 1 111 ? -7.378 -6.584 31.061 1.00 95.44 111 LYS A CA 1
ATOM 885 C C . LYS A 1 111 ? -6.001 -5.929 31.033 1.00 95.44 111 LYS A C 1
ATOM 887 O O . LYS A 1 111 ? -5.476 -5.673 29.952 1.00 95.44 111 LYS A O 1
ATOM 892 N N . HIS A 1 112 ? -5.386 -5.658 32.183 1.00 93.12 112 HIS A N 1
ATOM 893 C CA . HIS A 1 112 ? -4.135 -4.902 32.261 1.00 93.12 112 HIS A CA 1
ATOM 894 C C . HIS A 1 112 ? -3.033 -5.489 31.367 1.00 93.12 112 HIS A C 1
ATOM 896 O O . HIS A 1 112 ? -2.419 -4.771 30.576 1.00 93.12 112 HIS A O 1
ATOM 902 N N . PHE A 1 113 ? -2.807 -6.802 31.452 1.00 90.69 113 PHE A N 1
ATOM 903 C CA . PHE A 1 113 ? -1.776 -7.474 30.659 1.00 90.69 113 PHE A CA 1
ATOM 904 C C . PHE A 1 113 ? -2.145 -7.600 29.180 1.00 90.69 113 PHE A C 1
ATOM 906 O O . PHE A 1 113 ? -1.261 -7.492 28.335 1.00 90.69 113 PHE A O 1
ATOM 913 N N . GLU A 1 114 ? -3.429 -7.754 28.853 1.00 93.75 114 GLU A N 1
ATOM 914 C CA . GLU A 1 114 ? -3.897 -7.740 27.464 1.00 93.75 114 GLU A CA 1
ATOM 915 C C . GLU A 1 114 ? -3.645 -6.370 26.823 1.00 93.75 114 GLU A C 1
ATOM 917 O O . GLU A 1 114 ? -3.094 -6.286 25.728 1.00 93.75 114 GLU A O 1
ATOM 922 N N . ILE A 1 115 ? -3.966 -5.285 27.536 1.00 92.06 115 ILE A N 1
ATOM 923 C CA . ILE A 1 115 ? -3.712 -3.910 27.092 1.00 92.06 115 ILE A CA 1
ATOM 924 C C . ILE A 1 115 ? -2.207 -3.667 26.937 1.00 92.06 115 ILE A C 1
ATOM 926 O O . ILE A 1 115 ? -1.782 -3.096 25.932 1.00 92.06 115 ILE A O 1
ATOM 930 N N . LEU A 1 116 ? -1.389 -4.101 27.902 1.00 94.38 116 LEU A N 1
ATOM 931 C CA . LEU A 1 116 ? 0.066 -3.967 27.817 1.00 94.38 116 LEU A CA 1
ATOM 932 C C . LEU A 1 116 ? 0.648 -4.724 26.620 1.00 94.38 116 LEU A C 1
ATOM 934 O O . LEU A 1 116 ? 1.510 -4.184 25.924 1.00 94.38 116 LEU A O 1
ATOM 938 N N . GLU A 1 117 ? 0.178 -5.942 26.356 1.00 92.12 117 GLU A N 1
ATOM 939 C CA . GLU A 1 117 ? 0.646 -6.733 25.221 1.00 92.12 117 GLU A CA 1
ATOM 940 C C . GLU A 1 117 ? 0.214 -6.111 23.888 1.00 92.12 117 GLU A C 1
ATOM 942 O O . GLU A 1 117 ? 1.040 -5.953 22.990 1.00 92.12 117 GLU A O 1
ATOM 947 N N . GLN A 1 118 ? -1.027 -5.630 23.782 1.00 93.94 118 GLN A N 1
ATOM 948 C CA . GLN A 1 118 ? -1.493 -4.881 22.610 1.00 93.94 118 GLN A CA 1
ATOM 949 C C . GLN A 1 118 ? -0.666 -3.610 22.374 1.00 93.94 118 GLN A C 1
ATOM 951 O O . GLN A 1 118 ? -0.254 -3.322 21.249 1.00 93.94 118 GLN A O 1
ATOM 956 N N . GLN A 1 119 ? -0.332 -2.870 23.436 1.00 95.00 119 GLN A N 1
ATOM 957 C CA . GLN A 1 119 ? 0.561 -1.714 23.337 1.00 95.00 119 GLN A CA 1
ATOM 958 C C . GLN A 1 119 ? 1.976 -2.112 22.900 1.00 95.00 119 GLN A C 1
ATOM 960 O O . GLN A 1 119 ? 2.610 -1.378 22.138 1.00 95.00 119 GLN A O 1
ATOM 965 N N . ARG A 1 120 ? 2.498 -3.251 23.373 1.00 96.38 120 ARG A N 1
ATOM 966 C CA . ARG A 1 120 ? 3.808 -3.776 22.964 1.00 96.38 120 ARG A CA 1
ATOM 967 C C . ARG A 1 120 ? 3.812 -4.132 21.476 1.00 96.38 120 ARG A C 1
ATOM 969 O O . ARG A 1 120 ? 4.735 -3.720 20.772 1.00 96.38 120 ARG A O 1
ATOM 976 N N . ILE A 1 121 ? 2.782 -4.837 21.006 1.00 95.38 121 ILE A N 1
ATOM 977 C CA . ILE A 1 121 ? 2.580 -5.217 19.600 1.00 95.38 121 ILE A CA 1
ATOM 978 C C . ILE A 1 121 ? 2.459 -3.969 18.721 1.00 95.38 121 ILE A C 1
ATOM 980 O O . ILE A 1 121 ? 3.187 -3.859 17.738 1.00 95.38 121 ILE A O 1
ATOM 984 N N . SER A 1 122 ? 1.637 -2.987 19.106 1.00 95.69 122 SER A N 1
ATOM 985 C CA . SER A 1 122 ? 1.491 -1.721 18.371 1.00 95.69 122 SER A CA 1
ATOM 986 C C . SER A 1 122 ? 2.821 -0.972 18.263 1.00 95.69 122 SER A C 1
ATOM 988 O O . SER A 1 122 ? 3.241 -0.605 17.171 1.00 95.69 122 SER A O 1
ATOM 990 N N . LYS A 1 123 ? 3.559 -0.818 19.371 1.00 96.19 123 LYS A N 1
ATOM 991 C CA . LYS A 1 123 ? 4.880 -0.167 19.349 1.00 96.19 123 LYS A CA 1
ATOM 992 C C . LYS A 1 123 ? 5.881 -0.912 18.466 1.00 96.19 123 LYS A C 1
ATOM 994 O O . LYS A 1 123 ? 6.747 -0.288 17.856 1.00 96.19 123 LYS A O 1
ATOM 999 N N . LEU A 1 124 ? 5.822 -2.244 18.442 1.00 96.12 124 LEU A N 1
ATOM 1000 C CA . LEU A 1 124 ? 6.686 -3.057 17.589 1.00 96.12 124 LEU A CA 1
ATOM 1001 C C . LEU A 1 124 ? 6.304 -2.911 16.112 1.00 96.12 124 LEU A C 1
ATOM 1003 O O . LEU A 1 124 ? 7.193 -2.776 15.275 1.00 96.12 124 LEU A O 1
ATOM 1007 N N . HIS A 1 125 ? 5.006 -2.880 15.809 1.00 95.81 125 HIS A N 1
ATOM 1008 C CA . HIS A 1 125 ? 4.481 -2.601 14.477 1.00 95.81 125 HIS A CA 1
ATOM 1009 C C . HIS A 1 125 ? 4.982 -1.249 13.954 1.00 95.81 125 HIS A C 1
ATOM 1011 O O . HIS A 1 125 ? 5.530 -1.188 12.855 1.00 95.81 125 HIS A O 1
ATOM 1017 N N . ASP A 1 126 ? 4.871 -0.189 14.756 1.00 95.44 126 ASP A N 1
ATOM 1018 C CA . ASP A 1 126 ? 5.284 1.161 14.360 1.00 95.44 126 ASP A CA 1
ATOM 1019 C C . ASP A 1 126 ? 6.785 1.224 14.068 1.00 95.44 126 ASP A C 1
ATOM 1021 O O . ASP A 1 126 ? 7.201 1.703 13.016 1.00 95.44 126 ASP A O 1
ATOM 1025 N N . LYS A 1 127 ? 7.613 0.639 14.946 1.00 95.88 127 LYS A N 1
ATOM 1026 C CA . LYS A 1 127 ? 9.069 0.554 14.733 1.00 95.88 127 LYS A CA 1
ATOM 1027 C C . LYS A 1 127 ? 9.426 -0.141 13.420 1.00 95.88 127 LYS A C 1
ATOM 1029 O O . LYS A 1 127 ? 10.302 0.327 12.698 1.00 95.88 127 LYS A O 1
ATOM 1034 N N . ARG A 1 128 ? 8.767 -1.265 13.132 1.00 95.94 128 ARG A N 1
ATOM 1035 C CA . ARG A 1 128 ? 8.989 -2.058 11.915 1.00 95.94 128 ARG A CA 1
ATOM 1036 C C . ARG A 1 128 ? 8.498 -1.321 10.667 1.00 95.94 128 ARG A C 1
ATOM 1038 O O . ARG A 1 128 ? 9.171 -1.346 9.643 1.00 95.94 128 ARG A O 1
ATOM 1045 N N . THR A 1 129 ? 7.384 -0.603 10.775 1.00 94.44 129 THR A N 1
ATOM 1046 C CA . THR A 1 129 ? 6.841 0.249 9.706 1.00 94.44 129 THR A CA 1
ATOM 1047 C C . THR A 1 129 ? 7.829 1.351 9.329 1.00 94.44 129 THR A C 1
ATOM 1049 O O . THR A 1 129 ? 8.231 1.431 8.172 1.00 94.44 129 THR A O 1
ATOM 1052 N N . THR A 1 130 ? 8.330 2.110 10.309 1.00 93.44 130 THR A N 1
ATOM 1053 C CA . THR A 1 130 ? 9.349 3.153 10.082 1.00 93.44 130 THR A CA 1
ATOM 1054 C C . THR A 1 130 ? 10.649 2.597 9.489 1.00 93.44 130 THR A C 1
ATOM 1056 O O . THR A 1 130 ? 11.384 3.300 8.797 1.00 93.44 130 THR A O 1
ATOM 1059 N N . GLU A 1 131 ? 10.980 1.330 9.752 1.00 93.38 131 GLU A N 1
ATOM 1060 C CA . GLU A 1 131 ? 12.127 0.686 9.111 1.00 93.38 131 GLU A CA 1
ATOM 1061 C C . GLU A 1 131 ? 11.872 0.384 7.625 1.00 93.38 131 GLU A C 1
ATOM 1063 O O . GLU A 1 131 ? 12.775 0.591 6.815 1.00 93.38 131 GLU A O 1
ATOM 1068 N N . LEU A 1 132 ? 10.662 -0.054 7.257 1.00 93.94 132 LEU A N 1
ATOM 1069 C CA . LEU A 1 132 ? 10.289 -0.351 5.866 1.00 93.94 132 LEU A CA 1
ATOM 1070 C C . LEU A 1 132 ? 10.141 0.890 5.001 1.00 93.94 132 LEU A C 1
ATOM 1072 O O . LEU A 1 132 ? 10.501 0.837 3.831 1.00 93.94 132 LEU A O 1
ATOM 1076 N N . GLU A 1 133 ? 9.678 2.004 5.565 1.00 91.19 133 GLU A N 1
ATOM 1077 C CA . GLU A 1 133 ? 9.541 3.282 4.849 1.00 91.19 133 GLU A CA 1
ATOM 1078 C C . GLU A 1 133 ? 10.848 3.735 4.169 1.00 91.19 133 GLU A C 1
ATOM 1080 O O . GLU A 1 133 ? 10.821 4.506 3.215 1.00 91.19 133 GLU A O 1
ATOM 1085 N N . LYS A 1 134 ? 12.003 3.219 4.606 1.00 92.12 134 LYS A N 1
ATOM 1086 C CA . LYS A 1 134 ? 13.318 3.493 4.007 1.00 92.12 134 LYS A CA 1
ATOM 1087 C C . LYS A 1 134 ? 13.560 2.807 2.657 1.00 92.12 134 LYS A C 1
ATOM 1089 O O . LYS A 1 134 ? 14.527 3.165 1.992 1.00 92.12 134 LYS A O 1
ATOM 1094 N N . TYR A 1 135 ? 12.766 1.802 2.289 1.00 90.88 135 TYR A N 1
ATOM 1095 C CA . TYR A 1 135 ? 13.080 0.861 1.204 1.00 90.88 135 TYR A CA 1
ATOM 1096 C C . TYR A 1 135 ? 12.100 0.890 0.018 1.00 90.88 135 TYR A C 1
ATOM 1098 O O . TYR A 1 135 ? 12.036 -0.091 -0.718 1.00 90.88 135 TYR A O 1
ATOM 1106 N N . ASP A 1 136 ? 11.356 1.984 -0.175 1.00 85.12 136 ASP A N 1
ATOM 1107 C CA . ASP A 1 136 ? 10.384 2.174 -1.274 1.00 85.12 136 ASP A CA 1
ATOM 1108 C C . ASP A 1 136 ? 9.523 0.922 -1.548 1.00 85.12 136 ASP A C 1
ATOM 1110 O O . ASP A 1 136 ? 9.576 0.283 -2.604 1.00 85.12 136 ASP A O 1
ATOM 1114 N N . VAL A 1 137 ? 8.808 0.497 -0.503 1.00 86.94 137 VAL A N 1
ATOM 1115 C CA . VAL A 1 137 ? 8.013 -0.735 -0.494 1.00 86.94 137 VAL A CA 1
ATOM 1116 C C . VAL A 1 137 ? 6.555 -0.394 -0.797 1.00 86.94 137 VAL A C 1
ATOM 1118 O O . VAL A 1 137 ? 5.949 0.396 -0.079 1.00 86.94 137 VAL A O 1
ATOM 1121 N N . ASP A 1 138 ? 5.967 -1.037 -1.809 1.00 84.06 13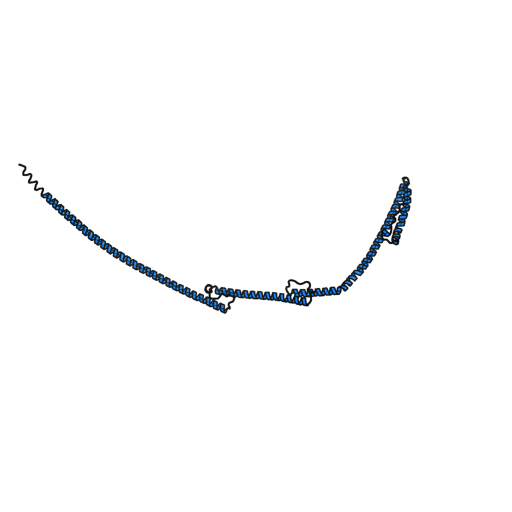8 ASP A N 1
ATOM 1122 C CA . ASP A 1 138 ? 4.593 -0.751 -2.264 1.00 84.06 138 ASP A CA 1
ATOM 1123 C C . ASP A 1 138 ? 3.509 -1.136 -1.244 1.00 84.06 138 ASP A C 1
ATOM 1125 O O . ASP A 1 138 ? 2.405 -0.589 -1.235 1.00 84.06 138 ASP A O 1
ATOM 1129 N N . PHE A 1 139 ? 3.802 -2.121 -0.393 1.00 87.06 139 PHE A N 1
ATOM 1130 C CA . PHE A 1 139 ? 2.849 -2.675 0.557 1.00 87.06 139 PHE A CA 1
ATOM 1131 C C . PHE A 1 139 ? 3.499 -2.928 1.915 1.00 87.06 139 PHE A C 1
ATOM 1133 O O . PHE A 1 139 ? 4.498 -3.640 2.025 1.00 87.06 139 PHE A O 1
ATOM 1140 N N . ILE A 1 140 ? 2.873 -2.388 2.962 1.00 89.69 140 ILE A N 1
ATOM 1141 C CA . ILE A 1 140 ? 3.258 -2.605 4.355 1.00 89.69 140 ILE A CA 1
ATOM 1142 C C . ILE A 1 140 ? 2.205 -3.519 5.004 1.00 89.69 140 ILE A C 1
ATOM 1144 O O . ILE A 1 140 ? 1.040 -3.123 5.120 1.00 89.69 140 ILE A O 1
ATOM 1148 N N . PRO A 1 141 ? 2.575 -4.747 5.417 1.00 89.38 141 PRO A N 1
ATOM 1149 C CA . PRO A 1 141 ? 1.667 -5.646 6.126 1.00 89.38 141 PRO A CA 1
ATOM 1150 C C . PRO A 1 141 ? 1.130 -5.026 7.425 1.00 89.38 141 PRO A C 1
ATOM 1152 O O . PRO A 1 141 ? 1.845 -4.312 8.116 1.00 89.38 141 PRO A O 1
ATOM 1155 N N . ARG A 1 142 ? -0.119 -5.331 7.803 1.00 90.69 142 ARG A N 1
ATOM 1156 C CA . ARG A 1 142 ? -0.750 -4.776 9.024 1.00 90.69 142 ARG A CA 1
ATOM 1157 C C . ARG A 1 142 ? -0.366 -5.491 10.322 1.00 90.69 142 ARG A C 1
ATOM 1159 O O . ARG A 1 142 ? -0.618 -4.981 11.405 1.00 90.69 142 ARG A O 1
ATOM 1166 N N . ASN A 1 143 ? 0.198 -6.690 10.230 1.00 92.56 143 ASN A N 1
ATOM 1167 C CA . ASN A 1 143 ? 0.491 -7.561 11.370 1.00 92.56 143 ASN A CA 1
ATOM 1168 C C . ASN A 1 143 ? 1.982 -7.569 11.740 1.00 92.56 143 ASN A C 1
ATOM 1170 O O . ASN A 1 143 ? 2.452 -8.491 12.404 1.00 92.56 143 ASN A O 1
ATOM 1174 N N . LEU A 1 144 ? 2.742 -6.539 11.345 1.00 92.75 144 LEU A N 1
ATOM 1175 C CA . LEU A 1 144 ? 4.179 -6.464 11.617 1.00 92.75 144 LEU A CA 1
ATOM 1176 C C . LEU A 1 144 ? 4.519 -6.586 13.100 1.00 92.75 144 LEU A C 1
ATOM 1178 O O . LEU A 1 144 ? 5.585 -7.093 13.408 1.00 92.75 144 LEU A O 1
ATOM 1182 N N . GLY A 1 145 ? 3.661 -6.150 14.023 1.00 93.75 145 GLY A N 1
ATOM 1183 C CA . GLY A 1 145 ? 3.903 -6.278 15.465 1.00 93.75 145 GLY A CA 1
ATOM 1184 C C . GLY A 1 145 ? 3.717 -7.696 16.018 1.00 93.75 145 GLY A C 1
ATOM 1185 O O . GLY A 1 145 ? 4.309 -8.030 17.041 1.00 93.75 145 GLY A O 1
ATOM 1186 N N . GLU A 1 146 ? 2.919 -8.522 15.342 1.00 93.88 146 GLU A N 1
ATOM 1187 C CA . GLU A 1 146 ? 2.582 -9.892 15.759 1.00 93.88 146 GLU A CA 1
ATOM 1188 C C . GLU A 1 146 ? 3.566 -10.924 15.199 1.00 93.88 146 GLU A C 1
ATOM 1190 O O . GLU A 1 146 ? 3.677 -12.034 15.712 1.00 93.88 146 GLU A O 1
ATOM 1195 N N . MET A 1 147 ? 4.303 -10.559 14.147 1.00 92.81 147 MET A N 1
ATOM 1196 C CA . MET A 1 147 ? 5.302 -11.430 13.540 1.00 92.81 147 MET A CA 1
ATOM 1197 C C . MET A 1 147 ? 6.439 -11.740 14.516 1.00 92.81 147 MET A C 1
ATOM 1199 O O . MET A 1 147 ? 6.989 -10.848 15.176 1.00 92.81 147 MET A O 1
ATOM 1203 N N . GLU A 1 148 ? 6.864 -12.998 14.533 1.00 94.69 148 GLU A N 1
ATOM 1204 C CA . GLU A 1 148 ? 8.053 -13.414 15.263 1.00 94.69 148 GLU A CA 1
ATOM 1205 C C . GLU A 1 148 ? 9.304 -12.675 14.755 1.00 94.69 148 GLU A C 1
ATOM 1207 O O . GLU A 1 148 ? 9.406 -12.288 13.587 1.00 94.69 148 GLU A O 1
ATOM 1212 N N . SER A 1 149 ? 10.271 -12.453 15.647 1.00 92.62 149 SER A N 1
ATOM 1213 C CA . SER A 1 149 ? 11.514 -11.741 15.334 1.00 92.62 149 SER A CA 1
ATOM 1214 C C . SER A 1 149 ? 12.305 -12.370 14.187 1.00 92.62 149 SER A C 1
ATOM 1216 O O . SER A 1 149 ? 12.872 -11.633 13.383 1.00 92.62 149 SER A O 1
ATOM 1218 N N . GLU A 1 150 ? 12.318 -13.700 14.077 1.00 94.81 150 GLU A N 1
ATOM 1219 C CA . GLU A 1 150 ? 13.000 -14.407 12.988 1.00 94.81 150 GLU A CA 1
ATOM 1220 C C . GLU A 1 150 ? 12.302 -14.176 11.641 1.00 94.81 150 GLU A C 1
ATOM 1222 O O . GLU A 1 150 ? 12.944 -13.814 10.653 1.00 94.81 150 GLU A O 1
ATOM 1227 N N . VAL A 1 151 ? 10.969 -14.273 11.618 1.00 94.94 151 VAL A N 1
ATOM 1228 C CA . VAL A 1 151 ? 10.158 -13.999 10.422 1.00 94.94 151 VAL A CA 1
ATOM 1229 C C . VAL A 1 151 ? 10.345 -12.551 9.965 1.00 94.94 151 VAL A C 1
ATOM 1231 O O . VAL A 1 151 ? 10.538 -12.297 8.776 1.00 94.94 151 VAL A O 1
ATOM 1234 N N . TRP A 1 152 ? 10.355 -11.601 10.905 1.00 96.06 152 TRP A N 1
ATOM 1235 C CA . TRP A 1 152 ? 10.677 -10.205 10.613 1.00 96.06 152 TRP A CA 1
ATOM 1236 C C . TRP A 1 152 ? 12.084 -10.042 10.027 1.00 96.06 152 TRP A C 1
ATOM 1238 O O . TRP A 1 152 ? 12.248 -9.340 9.031 1.00 96.06 152 TRP A O 1
ATOM 1248 N N . GLY A 1 153 ? 13.087 -10.706 10.609 1.00 94.81 153 GLY A N 1
ATOM 1249 C CA . GLY A 1 153 ? 14.474 -10.666 10.141 1.00 94.81 153 GLY A CA 1
ATOM 1250 C C . GLY A 1 153 ? 14.631 -11.147 8.697 1.00 94.81 153 GLY A C 1
ATOM 1251 O O . GLY A 1 153 ? 15.301 -10.493 7.892 1.00 94.81 153 GLY A O 1
ATOM 1252 N N . ASN A 1 154 ? 13.954 -12.238 8.342 1.00 94.94 154 ASN A N 1
ATOM 1253 C CA . ASN A 1 154 ? 13.933 -12.758 6.975 1.00 94.94 154 ASN A CA 1
ATOM 1254 C C . ASN A 1 154 ? 13.207 -11.800 6.020 1.00 94.94 154 ASN A C 1
ATOM 1256 O O . ASN A 1 154 ? 13.708 -11.514 4.931 1.00 94.94 154 ASN A O 1
ATOM 1260 N N . TYR A 1 155 ? 12.069 -11.247 6.449 1.00 93.38 155 TYR A N 1
ATOM 1261 C CA . TYR A 1 155 ? 11.289 -10.295 5.659 1.00 93.38 155 TYR A CA 1
ATOM 1262 C C . TYR A 1 155 ? 12.084 -9.024 5.331 1.00 93.38 155 TYR A C 1
ATOM 1264 O O . TYR A 1 155 ? 12.250 -8.688 4.157 1.00 93.38 155 TYR A O 1
ATOM 1272 N N . ILE A 1 156 ? 12.640 -8.346 6.343 1.00 94.75 156 ILE A N 1
ATOM 1273 C CA . ILE A 1 156 ? 13.400 -7.107 6.130 1.00 94.75 156 ILE A CA 1
ATOM 1274 C C . ILE A 1 156 ? 14.674 -7.357 5.314 1.00 94.75 156 ILE A C 1
ATOM 1276 O O . ILE A 1 156 ? 15.068 -6.508 4.518 1.00 94.75 156 ILE A O 1
ATOM 1280 N N . SER A 1 157 ? 15.299 -8.531 5.451 1.00 94.50 157 SER A N 1
ATOM 1281 C CA . SER A 1 157 ? 16.460 -8.902 4.634 1.00 94.50 157 SER A CA 1
ATOM 1282 C C . SER A 1 157 ? 16.085 -9.059 3.161 1.00 94.50 157 SER A C 1
ATOM 1284 O O . SER A 1 157 ? 16.786 -8.532 2.301 1.00 94.50 157 SER A O 1
ATOM 1286 N N . GLY A 1 158 ? 14.952 -9.701 2.861 1.00 93.06 158 GLY A N 1
ATOM 1287 C CA . GLY A 1 158 ? 14.429 -9.789 1.495 1.00 93.06 158 GLY A CA 1
ATOM 1288 C C . GLY A 1 158 ? 14.107 -8.415 0.899 1.00 93.06 158 GLY A C 1
ATOM 1289 O O . GLY A 1 158 ? 14.498 -8.127 -0.230 1.00 93.06 158 GLY A O 1
ATOM 1290 N N . VAL A 1 159 ? 13.473 -7.529 1.675 1.00 93.94 159 VAL A N 1
ATOM 1291 C CA . VAL A 1 159 ? 13.180 -6.147 1.251 1.00 93.94 159 VAL A CA 1
ATOM 1292 C C . VAL A 1 159 ? 14.467 -5.374 0.948 1.00 93.94 159 VAL A C 1
ATOM 1294 O O . VAL A 1 159 ? 14.576 -4.760 -0.112 1.00 93.94 159 VAL A O 1
ATOM 1297 N N . ARG A 1 160 ? 15.474 -5.455 1.829 1.00 94.19 160 ARG A N 1
ATOM 1298 C CA . ARG A 1 160 ? 16.790 -4.826 1.624 1.00 94.19 160 ARG A CA 1
ATOM 1299 C C . ARG A 1 160 ? 17.472 -5.323 0.353 1.00 94.19 160 ARG A C 1
ATOM 1301 O O . ARG A 1 160 ? 17.983 -4.509 -0.411 1.00 94.19 160 ARG A O 1
ATOM 1308 N N . LEU A 1 161 ? 17.469 -6.636 0.124 1.00 94.25 161 LEU A N 1
ATOM 1309 C CA . LEU A 1 161 ? 18.057 -7.237 -1.074 1.00 94.25 161 LEU A CA 1
ATOM 1310 C C . LEU A 1 161 ? 17.343 -6.770 -2.344 1.00 94.25 161 LEU A C 1
ATOM 1312 O O . LEU A 1 161 ? 18.008 -6.398 -3.305 1.00 94.25 161 LEU A O 1
ATOM 1316 N N . ASN A 1 162 ? 16.010 -6.721 -2.336 1.00 91.56 162 ASN A N 1
ATOM 1317 C CA . ASN A 1 162 ? 15.232 -6.248 -3.481 1.00 91.56 162 ASN A CA 1
ATOM 1318 C C . ASN A 1 162 ? 15.478 -4.764 -3.774 1.00 91.56 162 ASN A C 1
ATOM 1320 O O . ASN A 1 162 ? 15.638 -4.390 -4.933 1.00 91.56 162 ASN A O 1
ATOM 1324 N N . TYR A 1 163 ? 15.540 -3.922 -2.742 1.00 93.69 163 TYR A N 1
ATOM 1325 C CA . TYR A 1 163 ? 15.838 -2.499 -2.900 1.00 93.69 163 TYR A CA 1
ATOM 1326 C C . TYR A 1 163 ? 17.247 -2.276 -3.462 1.00 93.69 163 TYR A C 1
ATOM 1328 O O . TYR A 1 163 ? 17.427 -1.527 -4.420 1.00 93.69 163 TYR A O 1
ATOM 1336 N N . GLN A 1 164 ? 18.241 -2.992 -2.928 1.00 91.81 164 GLN A N 1
ATOM 1337 C CA . GLN A 1 164 ? 19.609 -2.931 -3.436 1.00 91.81 164 GLN A CA 1
ATOM 1338 C C . GLN A 1 164 ? 19.696 -3.430 -4.885 1.00 91.81 164 GLN A C 1
ATOM 1340 O O . GLN A 1 164 ? 20.321 -2.780 -5.715 1.00 91.81 164 GLN A O 1
ATOM 1345 N N . ALA A 1 165 ? 19.008 -4.525 -5.216 1.00 92.19 165 ALA A N 1
ATOM 1346 C CA . ALA A 1 165 ? 18.953 -5.048 -6.577 1.00 92.19 165 ALA A CA 1
ATOM 1347 C C . ALA A 1 165 ? 18.301 -4.063 -7.560 1.00 92.19 165 ALA A C 1
ATOM 1349 O O . ALA A 1 165 ? 18.778 -3.947 -8.685 1.00 92.19 165 ALA A O 1
ATOM 1350 N N . LYS A 1 166 ? 17.257 -3.327 -7.146 1.00 91.00 166 LYS A N 1
ATOM 1351 C CA . LYS A 1 166 ? 16.669 -2.243 -7.954 1.00 91.00 166 LYS A CA 1
ATOM 1352 C C . LYS A 1 166 ? 17.696 -1.140 -8.221 1.00 91.00 166 LYS A C 1
ATOM 1354 O O . LYS A 1 166 ? 17.915 -0.794 -9.376 1.00 91.00 166 LYS A O 1
ATOM 1359 N N . ILE A 1 167 ? 18.374 -0.654 -7.180 1.00 92.75 167 ILE A N 1
ATOM 1360 C CA . ILE A 1 167 ? 19.406 0.387 -7.314 1.00 92.75 167 ILE A CA 1
ATOM 1361 C C . ILE A 1 167 ? 20.547 -0.074 -8.224 1.00 92.75 167 ILE A C 1
ATOM 1363 O O . ILE A 1 167 ? 21.000 0.682 -9.082 1.00 92.75 167 ILE A O 1
ATOM 1367 N N . ASP A 1 168 ? 21.036 -1.298 -8.044 1.00 92.06 168 ASP A N 1
ATOM 1368 C CA . ASP A 1 168 ? 22.151 -1.818 -8.834 1.00 92.06 168 ASP A CA 1
ATOM 1369 C C . ASP A 1 168 ? 21.736 -2.083 -10.286 1.00 92.06 168 ASP A C 1
ATOM 1371 O O . ASP A 1 168 ? 22.518 -1.825 -11.200 1.00 92.06 168 ASP A O 1
ATOM 1375 N N . ALA A 1 169 ? 20.496 -2.522 -10.524 1.00 91.81 169 ALA A N 1
ATOM 1376 C CA . ALA A 1 169 ? 19.943 -2.649 -11.868 1.00 91.81 169 ALA A CA 1
ATOM 1377 C C . ALA A 1 169 ? 19.797 -1.286 -12.561 1.00 91.81 169 ALA A C 1
ATOM 1379 O O . ALA A 1 169 ? 20.152 -1.171 -13.731 1.00 91.81 169 ALA A O 1
ATOM 1380 N N . GLU A 1 170 ? 19.339 -0.250 -11.853 1.00 89.19 170 GLU A N 1
ATOM 1381 C CA . GLU A 1 170 ? 19.258 1.116 -12.385 1.00 89.19 170 GLU A CA 1
ATOM 1382 C C . GLU A 1 170 ? 20.640 1.686 -12.710 1.00 89.19 170 GLU A C 1
ATOM 1384 O O . GLU A 1 170 ? 20.840 2.233 -13.793 1.00 89.19 170 GLU A O 1
ATOM 1389 N N . LYS A 1 171 ? 21.622 1.504 -11.817 1.00 91.69 171 LYS A N 1
ATOM 1390 C CA . LYS A 1 171 ? 23.010 1.914 -12.074 1.00 91.69 171 LYS A CA 1
ATOM 1391 C C . LYS A 1 171 ? 23.592 1.194 -13.278 1.00 91.69 171 LYS A C 1
ATOM 1393 O O . LYS A 1 171 ? 24.149 1.847 -14.152 1.00 91.69 171 LYS A O 1
ATOM 1398 N N . LYS A 1 172 ? 23.424 -0.127 -13.359 1.00 93.12 172 LYS A N 1
ATOM 1399 C CA . LYS A 1 172 ? 23.911 -0.917 -14.492 1.00 93.12 172 LYS A CA 1
ATOM 1400 C C . LYS A 1 172 ? 23.233 -0.500 -15.799 1.00 93.12 172 LYS A C 1
ATOM 1402 O O . LYS A 1 172 ? 23.906 -0.379 -16.814 1.00 93.12 172 LYS A O 1
ATOM 1407 N N . ALA A 1 173 ? 21.926 -0.240 -15.779 1.00 90.88 173 ALA A N 1
ATOM 1408 C CA . ALA A 1 173 ? 21.199 0.237 -16.951 1.00 90.88 173 ALA A CA 1
ATOM 1409 C C . ALA A 1 173 ? 21.676 1.629 -17.397 1.00 90.88 173 ALA A C 1
ATOM 1411 O O . ALA A 1 173 ? 21.825 1.869 -18.595 1.00 90.88 173 ALA A O 1
ATOM 1412 N N . GLU A 1 174 ? 21.959 2.537 -16.460 1.00 88.44 174 GLU A N 1
ATOM 1413 C CA . GLU A 1 174 ? 22.497 3.860 -16.787 1.00 88.44 174 GLU A CA 1
ATOM 1414 C C . GLU A 1 174 ? 23.955 3.777 -17.274 1.00 88.44 174 GLU A C 1
ATOM 1416 O O . GLU A 1 174 ? 24.310 4.445 -18.242 1.00 88.44 174 GLU A O 1
ATOM 1421 N N . GLU A 1 175 ? 24.787 2.907 -16.695 1.00 88.75 175 GLU A N 1
ATOM 1422 C CA . GLU A 1 175 ? 26.144 2.621 -17.183 1.00 88.75 175 GLU A CA 1
ATOM 1423 C C . GLU A 1 175 ? 26.125 2.041 -18.606 1.00 88.75 175 GLU A C 1
ATOM 1425 O O . GLU A 1 175 ? 26.830 2.535 -19.486 1.00 88.75 175 GLU A O 1
ATOM 1430 N N . GLU A 1 176 ? 25.271 1.048 -18.872 1.00 90.50 176 GLU A N 1
ATOM 1431 C CA . GLU A 1 176 ? 25.078 0.480 -20.211 1.00 90.50 176 GLU A CA 1
ATOM 1432 C C . GLU A 1 176 ? 24.557 1.532 -21.197 1.00 90.50 176 GLU A C 1
ATOM 1434 O O . GLU A 1 176 ? 24.962 1.558 -22.362 1.00 90.50 176 GLU A O 1
ATOM 1439 N N . ARG A 1 177 ? 23.680 2.438 -20.757 1.00 89.44 177 ARG A N 1
ATOM 1440 C CA . ARG A 1 177 ? 23.185 3.546 -21.578 1.00 89.44 177 ARG A CA 1
ATOM 1441 C C . ARG A 1 177 ? 24.295 4.543 -21.903 1.00 89.44 177 ARG A C 1
ATOM 1443 O O . ARG A 1 177 ? 24.421 4.932 -23.064 1.00 89.44 177 ARG A O 1
ATOM 1450 N N . LEU A 1 178 ? 25.100 4.942 -20.922 1.00 89.12 178 LEU A N 1
ATOM 1451 C CA . LEU A 1 178 ? 26.232 5.851 -21.115 1.00 89.12 178 LEU A CA 1
ATOM 1452 C C . LEU A 1 178 ? 27.287 5.241 -22.041 1.00 89.12 178 LEU A C 1
ATOM 1454 O O . LEU A 1 178 ? 27.764 5.921 -22.952 1.00 89.12 178 LEU A O 1
ATOM 1458 N N . GLU A 1 179 ? 27.600 3.957 -21.873 1.00 87.56 179 GLU A N 1
ATOM 1459 C CA . GLU A 1 179 ? 28.541 3.256 -22.746 1.00 87.56 179 GLU A CA 1
ATOM 1460 C C . GLU A 1 179 ? 27.978 3.105 -24.167 1.00 87.56 179 GLU A C 1
ATOM 1462 O O . GLU A 1 179 ? 28.683 3.357 -25.142 1.00 87.56 179 GLU A O 1
ATOM 1467 N N . ASN A 1 180 ? 26.682 2.819 -24.323 1.00 87.19 180 ASN A N 1
ATOM 1468 C CA . ASN A 1 180 ? 26.023 2.841 -25.632 1.00 87.19 180 ASN A CA 1
ATOM 1469 C C . ASN A 1 180 ? 26.067 4.229 -26.287 1.00 87.19 180 ASN A C 1
ATOM 1471 O O . ASN A 1 180 ? 26.328 4.326 -27.484 1.00 87.19 180 ASN A O 1
ATOM 1475 N N . ILE A 1 181 ? 25.842 5.306 -25.528 1.00 89.38 181 ILE A N 1
ATOM 1476 C CA . ILE A 1 181 ? 25.952 6.681 -26.038 1.00 89.38 181 ILE A CA 1
ATOM 1477 C C . ILE A 1 181 ? 27.383 6.956 -26.511 1.00 89.38 181 ILE A C 1
ATOM 1479 O O . ILE A 1 181 ? 27.575 7.469 -27.616 1.00 89.38 181 ILE A O 1
ATOM 1483 N N . ARG A 1 182 ? 28.391 6.585 -25.711 1.00 89.06 182 ARG A N 1
ATOM 1484 C CA . ARG A 1 182 ? 29.807 6.722 -26.071 1.00 89.06 182 ARG A CA 1
ATOM 1485 C C . ARG A 1 182 ? 30.131 5.960 -27.355 1.00 89.06 182 ARG A C 1
ATOM 1487 O O . ARG A 1 182 ? 30.766 6.515 -28.251 1.00 89.06 182 ARG A O 1
ATOM 1494 N N . LEU A 1 183 ? 29.681 4.715 -27.452 1.00 87.19 183 LEU A N 1
ATOM 1495 C CA . LEU A 1 183 ? 29.939 3.840 -28.589 1.00 87.19 183 LEU A CA 1
ATOM 1496 C C . LEU A 1 183 ? 29.214 4.303 -29.862 1.00 87.19 183 LEU A C 1
ATOM 1498 O O . LEU A 1 183 ? 29.814 4.295 -30.932 1.00 87.19 183 LEU A O 1
ATOM 1502 N N . ASN A 1 184 ? 27.981 4.803 -29.758 1.00 87.88 184 ASN A N 1
ATOM 1503 C CA . ASN A 1 184 ? 27.252 5.396 -30.885 1.00 87.88 184 ASN A CA 1
ATOM 1504 C C . ASN A 1 184 ? 27.895 6.699 -31.376 1.00 87.88 184 ASN A C 1
ATOM 1506 O O . ASN A 1 184 ? 27.901 6.975 -32.578 1.00 87.88 184 ASN A O 1
ATOM 1510 N N . LYS A 1 185 ? 28.446 7.507 -30.459 1.00 89.12 185 LYS A N 1
ATOM 1511 C CA . LYS A 1 185 ? 29.204 8.709 -30.818 1.00 89.12 185 LYS A CA 1
ATOM 1512 C C . LYS A 1 185 ? 30.481 8.333 -31.568 1.00 89.12 185 LYS A C 1
ATOM 1514 O O . LYS A 1 185 ? 30.720 8.868 -32.645 1.00 89.12 185 LYS A O 1
ATOM 1519 N N . LEU A 1 186 ? 31.239 7.368 -31.047 1.00 89.88 186 LEU A N 1
ATOM 1520 C CA . LEU A 1 186 ? 32.431 6.838 -31.710 1.00 89.88 186 LEU A CA 1
ATOM 1521 C C . LEU A 1 186 ? 32.102 6.278 -33.100 1.00 89.88 186 LEU A C 1
ATOM 1523 O O . LEU A 1 186 ? 32.812 6.545 -34.065 1.00 89.88 186 LEU A O 1
ATOM 1527 N N . GLU A 1 187 ? 31.010 5.525 -33.225 1.00 87.12 187 GLU A N 1
ATOM 1528 C CA . GLU A 1 187 ? 30.555 5.003 -34.511 1.00 87.12 187 GLU A CA 1
ATOM 1529 C C . GLU A 1 187 ? 30.189 6.129 -35.487 1.00 87.12 187 GLU A C 1
ATOM 1531 O O . GLU A 1 187 ? 30.585 6.078 -36.650 1.00 87.12 187 GLU A O 1
ATOM 1536 N N . SER A 1 188 ? 29.468 7.152 -35.024 1.00 87.12 188 SER A N 1
ATOM 1537 C CA . SER A 1 188 ? 29.111 8.321 -35.837 1.00 87.12 188 SER A CA 1
ATOM 1538 C C . SER A 1 188 ? 30.353 9.058 -36.339 1.00 87.12 188 SER A C 1
ATOM 1540 O O . SER A 1 188 ? 30.467 9.301 -37.536 1.00 87.12 188 SER A O 1
ATOM 1542 N N . GLU A 1 189 ? 31.326 9.322 -35.462 1.00 89.75 189 GLU A N 1
ATOM 1543 C CA . GLU A 1 189 ? 32.602 9.958 -35.826 1.00 89.75 189 GLU A CA 1
ATOM 1544 C C . GLU A 1 189 ? 33.367 9.130 -36.872 1.00 89.75 189 GLU A C 1
ATOM 1546 O O . GLU A 1 189 ? 33.900 9.661 -37.849 1.00 89.75 189 GLU A O 1
ATOM 1551 N N . ARG A 1 190 ? 33.391 7.803 -36.710 1.00 89.06 190 ARG A N 1
ATOM 1552 C CA . ARG A 1 190 ? 34.011 6.888 -37.676 1.00 89.06 190 ARG A CA 1
ATOM 1553 C C . ARG A 1 190 ? 33.277 6.891 -39.019 1.00 89.06 190 ARG A C 1
ATOM 1555 O O . ARG A 1 190 ? 33.931 6.960 -40.058 1.00 89.06 190 ARG A O 1
ATOM 1562 N N . LYS A 1 191 ? 31.939 6.872 -39.016 1.00 86.56 191 LYS A N 1
ATOM 1563 C CA . LYS A 1 191 ? 31.108 6.970 -40.230 1.00 86.56 191 LYS A CA 1
ATOM 1564 C C . LYS A 1 191 ? 31.343 8.279 -40.972 1.00 86.56 191 LYS A C 1
ATOM 1566 O O . LYS A 1 191 ? 31.542 8.246 -42.181 1.00 86.56 191 LYS A O 1
ATOM 1571 N N . GLU A 1 192 ? 31.368 9.406 -40.264 1.00 88.12 192 GLU A N 1
ATOM 1572 C CA . GLU A 1 192 ? 31.651 10.720 -40.852 1.00 88.12 192 GLU A CA 1
ATOM 1573 C C . GLU A 1 192 ? 33.024 10.758 -41.523 1.00 88.12 192 GLU A C 1
ATOM 1575 O O . GLU A 1 192 ? 33.152 11.268 -42.635 1.00 88.12 192 GLU A O 1
ATOM 1580 N N . ARG A 1 193 ? 34.045 10.162 -40.893 1.00 89.50 193 ARG A N 1
ATOM 1581 C CA . ARG A 1 193 ? 35.384 10.056 -41.487 1.00 89.50 193 ARG A CA 1
ATOM 1582 C C . ARG A 1 193 ? 35.408 9.185 -42.739 1.00 89.50 193 ARG A C 1
ATOM 1584 O O . ARG A 1 193 ? 36.113 9.521 -43.685 1.00 89.50 193 ARG A O 1
ATOM 1591 N N . ILE A 1 194 ? 34.660 8.084 -42.755 1.00 87.94 194 ILE A N 1
ATOM 1592 C CA . ILE A 1 194 ? 34.603 7.156 -43.895 1.00 87.94 194 ILE A CA 1
ATOM 1593 C C . ILE A 1 194 ? 33.779 7.721 -45.054 1.00 87.94 194 ILE A C 1
ATOM 1595 O O . ILE A 1 194 ? 34.094 7.437 -46.205 1.00 87.94 194 ILE A O 1
ATOM 1599 N N . LEU A 1 195 ? 32.749 8.525 -44.776 1.00 86.69 195 LEU A N 1
ATOM 1600 C CA . LEU A 1 195 ? 31.767 8.988 -45.760 1.00 86.69 195 LEU A CA 1
ATOM 1601 C C . LEU A 1 195 ? 32.372 9.542 -47.073 1.00 86.69 195 LEU A C 1
ATOM 1603 O O . LEU A 1 195 ? 31.896 9.150 -48.136 1.00 86.69 195 LEU A O 1
ATOM 1607 N N . PRO A 1 196 ? 33.446 10.363 -47.072 1.00 89.62 196 PRO A N 1
ATOM 1608 C CA . PRO A 1 196 ? 34.074 10.866 -48.304 1.00 89.62 196 PRO A CA 1
ATOM 1609 C C . PRO A 1 196 ? 34.771 9.799 -49.165 1.00 89.62 196 PRO A C 1
ATOM 1611 O O . PRO A 1 196 ? 35.240 10.097 -50.271 1.00 89.62 196 PRO A O 1
ATOM 1614 N N . TYR A 1 197 ? 34.898 8.587 -48.635 1.00 88.75 197 TYR A N 1
ATOM 1615 C CA . TYR A 1 197 ? 35.595 7.452 -49.221 1.00 88.75 197 TYR A CA 1
ATOM 1616 C C . TYR A 1 197 ? 34.717 6.188 -49.252 1.00 88.75 197 TYR A C 1
ATOM 1618 O O . TYR A 1 197 ? 35.244 5.097 -49.453 1.00 88.75 197 TYR A O 1
ATOM 1626 N N . TYR A 1 198 ? 33.401 6.322 -49.046 1.00 84.00 198 TYR A N 1
ATOM 1627 C CA . TYR A 1 198 ? 32.465 5.200 -48.923 1.00 84.00 198 TYR A CA 1
ATOM 1628 C C . TYR A 1 198 ? 32.516 4.240 -50.123 1.00 84.00 198 TYR A C 1
ATOM 1630 O O . TYR A 1 198 ? 32.514 3.029 -49.937 1.00 84.00 198 TYR A O 1
ATOM 1638 N N . ASP A 1 199 ? 32.685 4.764 -51.337 1.00 84.75 199 ASP A N 1
ATOM 1639 C CA . ASP A 1 199 ? 32.784 3.960 -52.567 1.00 84.75 199 ASP A CA 1
ATOM 1640 C C . ASP A 1 199 ? 34.036 3.061 -52.615 1.00 84.75 199 ASP A C 1
ATOM 1642 O O . ASP A 1 199 ? 34.084 2.089 -53.361 1.00 84.75 199 ASP A O 1
ATOM 1646 N N . TYR A 1 200 ? 35.049 3.366 -51.799 1.00 84.56 200 TYR A N 1
ATOM 1647 C CA . TYR A 1 200 ? 36.294 2.601 -51.675 1.00 84.56 200 TYR A CA 1
ATOM 1648 C C . TYR A 1 200 ? 36.308 1.713 -50.423 1.00 84.56 200 TYR A C 1
ATOM 1650 O O . TYR A 1 200 ? 37.326 1.100 -50.117 1.00 84.56 200 TYR A O 1
ATOM 1658 N N . TRP A 1 201 ? 35.205 1.674 -49.669 1.00 77.75 201 TRP A N 1
ATOM 1659 C CA . TRP A 1 201 ? 35.057 0.872 -48.452 1.00 77.75 201 TRP A CA 1
ATOM 1660 C C . TRP A 1 201 ? 34.743 -0.600 -48.756 1.00 77.75 201 TRP A C 1
ATOM 1662 O O . TRP A 1 201 ? 35.146 -1.500 -48.013 1.00 77.75 201 TRP A O 1
ATOM 1672 N N . GLU A 1 202 ? 34.004 -0.850 -49.839 1.00 69.88 202 GLU A N 1
ATOM 1673 C CA . GLU A 1 202 ? 33.467 -2.167 -50.179 1.00 69.88 202 GLU A CA 1
ATOM 1674 C C . GLU A 1 202 ? 34.599 -3.176 -50.460 1.00 69.88 202 GLU A C 1
ATOM 1676 O O . GLU A 1 202 ? 35.434 -2.984 -51.340 1.00 69.88 202 GLU A O 1
ATOM 1681 N N . GLY A 1 203 ? 34.655 -4.251 -49.663 1.00 65.62 203 GLY A N 1
ATOM 1682 C CA . GLY A 1 203 ? 35.663 -5.313 -49.782 1.00 65.62 203 GLY A CA 1
ATOM 1683 C C . GLY A 1 203 ? 36.957 -5.119 -48.976 1.00 65.62 203 GLY A C 1
ATOM 1684 O O . GLY A 1 203 ? 37.804 -6.011 -49.000 1.00 65.62 203 GLY A O 1
ATOM 1685 N N . ILE A 1 204 ? 37.124 -4.010 -48.239 1.00 64.56 204 ILE A N 1
ATOM 1686 C CA . ILE A 1 204 ? 38.318 -3.768 -47.396 1.00 64.56 204 ILE A CA 1
ATOM 1687 C C . ILE A 1 204 ? 38.136 -4.274 -45.954 1.00 64.56 204 ILE A C 1
ATOM 1689 O O . ILE A 1 204 ? 39.116 -4.636 -45.297 1.00 64.56 204 ILE A O 1
ATOM 1693 N N . VAL A 1 205 ? 36.896 -4.335 -45.461 1.00 61.22 205 VAL A N 1
ATOM 1694 C CA . VAL A 1 205 ? 36.570 -4.767 -44.093 1.00 61.22 205 VAL A CA 1
ATOM 1695 C C . VAL A 1 205 ? 35.512 -5.860 -44.145 1.00 61.22 205 VAL A C 1
ATOM 1697 O O . VAL A 1 205 ? 34.453 -5.669 -44.741 1.00 61.22 205 VAL A O 1
ATOM 1700 N N . ASP A 1 206 ? 35.809 -7.000 -43.522 1.00 59.41 206 ASP A N 1
ATOM 1701 C CA . ASP A 1 206 ? 34.837 -8.071 -43.292 1.00 59.41 206 ASP A CA 1
ATOM 1702 C C . ASP A 1 206 ? 33.763 -7.577 -42.309 1.00 59.41 206 ASP A C 1
ATOM 1704 O O . ASP A 1 206 ? 34.068 -6.742 -41.462 1.00 59.41 206 ASP A O 1
ATOM 1708 N N . ALA A 1 207 ? 32.518 -8.031 -42.446 1.00 51.09 207 ALA A N 1
ATOM 1709 C CA . ALA A 1 207 ? 31.284 -7.373 -41.987 1.00 51.09 207 ALA A CA 1
ATOM 1710 C C . ALA A 1 207 ? 31.125 -7.178 -40.453 1.00 51.09 207 ALA A C 1
ATOM 1712 O O . ALA A 1 207 ? 30.187 -7.682 -39.838 1.00 51.09 207 ALA A O 1
ATOM 1713 N N . GLY A 1 208 ? 32.026 -6.428 -39.821 1.00 59.97 208 GLY A N 1
ATOM 1714 C CA . GLY A 1 208 ? 31.971 -6.007 -38.427 1.00 59.97 208 GLY A CA 1
ATOM 1715 C C . GLY A 1 208 ? 31.371 -4.610 -38.278 1.00 59.97 208 GLY A C 1
ATOM 1716 O O . GLY A 1 208 ? 31.535 -3.734 -39.130 1.00 59.97 208 GLY A O 1
ATOM 1717 N N . THR A 1 209 ? 30.683 -4.378 -37.166 1.00 67.06 209 THR A N 1
ATOM 1718 C CA . THR A 1 209 ? 30.175 -3.062 -36.777 1.00 67.06 209 THR A CA 1
ATOM 1719 C C . THR A 1 209 ? 31.342 -2.113 -36.496 1.00 67.06 209 THR A C 1
ATOM 1721 O O . THR A 1 209 ? 32.229 -2.420 -35.701 1.00 67.06 209 THR A O 1
ATOM 1724 N N . LEU A 1 210 ? 31.331 -0.916 -37.104 1.00 78.44 210 LEU A N 1
ATOM 1725 C CA . LEU A 1 210 ? 32.337 0.148 -36.894 1.00 78.44 210 LEU A CA 1
ATOM 1726 C C . LEU A 1 210 ? 32.549 0.503 -35.417 1.00 78.44 210 LEU A C 1
ATOM 1728 O O . LEU A 1 210 ? 33.563 1.096 -35.062 1.00 78.44 210 LEU A O 1
ATOM 1732 N N . ARG A 1 211 ? 31.584 0.146 -34.575 1.00 80.38 211 ARG A N 1
ATOM 1733 C CA . ARG A 1 211 ? 31.586 0.263 -33.124 1.00 80.38 211 ARG A CA 1
ATOM 1734 C C . ARG A 1 211 ? 32.621 -0.629 -32.424 1.00 80.38 211 ARG A C 1
ATOM 1736 O O . ARG A 1 211 ? 33.207 -0.187 -31.443 1.00 80.38 211 ARG A O 1
ATOM 1743 N N . ASP A 1 212 ? 32.880 -1.829 -32.938 1.00 80.38 212 ASP A N 1
ATOM 1744 C CA . ASP A 1 212 ? 33.646 -2.866 -32.225 1.00 80.38 212 ASP A CA 1
ATOM 1745 C C . ASP A 1 212 ? 35.118 -2.940 -32.655 1.00 80.38 212 ASP A C 1
ATOM 1747 O O . ASP A 1 212 ? 35.919 -3.678 -32.083 1.00 80.38 212 ASP A O 1
ATOM 1751 N N . LEU A 1 213 ? 35.503 -2.146 -33.656 1.00 83.12 213 LEU A N 1
ATOM 1752 C CA . LEU A 1 213 ? 36.890 -2.052 -34.097 1.00 83.12 213 LEU A CA 1
ATOM 1753 C C . LEU A 1 213 ? 37.734 -1.325 -33.041 1.00 83.12 213 LEU A C 1
ATOM 1755 O O . LEU A 1 213 ? 37.372 -0.239 -32.570 1.00 83.12 213 LEU A O 1
ATOM 1759 N N . SER A 1 214 ? 38.906 -1.871 -32.711 1.00 85.81 214 SER A N 1
ATOM 1760 C CA . SER A 1 214 ? 39.903 -1.115 -31.948 1.00 85.81 214 SER A CA 1
ATOM 1761 C C . SER A 1 214 ? 40.355 0.112 -32.751 1.00 85.81 214 SER A C 1
ATOM 1763 O O . SER A 1 214 ? 40.248 0.140 -33.979 1.00 85.81 214 SER A O 1
ATOM 1765 N N . ASN A 1 215 ? 40.855 1.145 -32.069 1.00 86.12 215 ASN A N 1
ATOM 1766 C CA . ASN A 1 215 ? 41.317 2.360 -32.750 1.00 86.12 215 ASN A CA 1
ATOM 1767 C C . ASN A 1 215 ? 42.421 2.060 -33.772 1.00 86.12 215 ASN A C 1
ATOM 1769 O O . ASN A 1 215 ? 42.357 2.558 -34.886 1.00 86.12 215 ASN A O 1
ATOM 1773 N N . GLU A 1 216 ? 43.380 1.197 -33.435 1.00 85.88 216 GLU A N 1
ATOM 1774 C CA . GLU A 1 216 ? 44.471 0.817 -34.344 1.00 85.88 216 GLU A CA 1
ATOM 1775 C C . GLU A 1 216 ? 43.961 0.112 -35.606 1.00 85.88 216 GLU A C 1
ATOM 1777 O O . GLU A 1 216 ? 44.412 0.408 -36.712 1.00 85.88 216 GLU A O 1
ATOM 1782 N N . VAL A 1 217 ? 42.983 -0.789 -35.456 1.00 85.06 217 VAL A N 1
ATOM 1783 C CA . VAL A 1 217 ? 42.377 -1.491 -36.595 1.00 85.06 217 VAL A CA 1
ATOM 1784 C C . VAL A 1 217 ? 41.581 -0.517 -37.459 1.00 85.06 217 VAL A C 1
ATOM 1786 O O . VAL A 1 217 ? 41.688 -0.570 -38.683 1.00 85.06 217 VAL A O 1
ATOM 1789 N N . PHE A 1 218 ? 40.821 0.392 -36.841 1.00 88.44 218 PHE A N 1
ATOM 1790 C CA . PHE A 1 218 ? 40.077 1.418 -37.566 1.00 88.44 218 PHE A CA 1
ATOM 1791 C C . PHE A 1 218 ? 41.004 2.336 -38.373 1.00 88.44 218 PHE A C 1
ATOM 1793 O O . PHE A 1 218 ? 40.754 2.534 -39.558 1.00 88.44 218 PHE A O 1
ATOM 1800 N N . GLU A 1 219 ? 42.079 2.857 -37.775 1.00 87.62 219 GLU A N 1
ATOM 1801 C CA . GLU A 1 219 ? 43.032 3.718 -38.490 1.00 87.62 219 GLU A CA 1
ATOM 1802 C C . GLU A 1 219 ? 43.728 2.962 -39.628 1.00 87.62 219 GLU A C 1
ATOM 1804 O O . GLU A 1 219 ? 43.792 3.462 -40.746 1.00 87.62 219 GLU A O 1
ATOM 1809 N N . GLY A 1 220 ? 44.158 1.715 -39.400 1.00 86.94 220 GLY A N 1
ATOM 1810 C CA . GLY A 1 220 ? 44.785 0.908 -40.451 1.00 86.94 220 GLY A CA 1
ATOM 1811 C C . GLY A 1 220 ? 43.846 0.590 -41.622 1.00 86.94 220 GLY A C 1
ATOM 1812 O O . GLY A 1 220 ? 44.284 0.503 -42.770 1.00 86.94 220 GLY A O 1
ATOM 1813 N N . VAL A 1 221 ? 42.550 0.422 -41.355 1.00 85.44 221 VAL A N 1
ATOM 1814 C CA . VAL A 1 221 ? 41.512 0.307 -42.388 1.00 85.44 221 VAL A CA 1
ATOM 1815 C C . VAL A 1 221 ? 41.317 1.643 -43.105 1.00 85.44 221 VAL A C 1
ATOM 1817 O O . VAL A 1 221 ? 41.337 1.682 -44.335 1.00 85.44 221 VAL A O 1
ATOM 1820 N N . PHE A 1 222 ? 41.165 2.732 -42.351 1.00 88.69 222 PHE A N 1
ATOM 1821 C CA . PHE A 1 222 ? 40.964 4.079 -42.877 1.00 88.69 222 PHE A CA 1
ATOM 1822 C C . PHE A 1 222 ? 42.101 4.493 -43.821 1.00 88.69 222 PHE A C 1
ATOM 1824 O O . PHE A 1 222 ? 41.840 4.959 -44.929 1.00 88.69 222 PHE A O 1
ATOM 1831 N N . ASP A 1 223 ? 43.353 4.225 -43.452 1.00 89.12 223 ASP A N 1
ATOM 1832 C CA . ASP A 1 223 ? 44.524 4.506 -44.283 1.00 89.12 223 ASP A CA 1
ATOM 1833 C C . ASP A 1 223 ? 44.502 3.745 -45.615 1.00 89.12 223 ASP A C 1
ATOM 1835 O O . ASP A 1 223 ? 44.838 4.314 -46.657 1.00 89.12 223 ASP A O 1
ATOM 1839 N N . LYS A 1 224 ? 44.058 2.480 -45.618 1.00 86.75 224 LYS A N 1
ATOM 1840 C CA . LYS A 1 224 ? 43.913 1.687 -46.853 1.00 86.75 224 LYS A CA 1
ATOM 1841 C C . LYS A 1 224 ? 42.867 2.281 -47.789 1.00 86.75 224 LYS A C 1
ATOM 1843 O O . LYS A 1 224 ? 43.096 2.351 -48.992 1.00 86.75 224 LYS A O 1
ATOM 1848 N N . ILE A 1 225 ? 41.745 2.736 -47.243 1.00 87.44 225 ILE A N 1
ATOM 1849 C CA . ILE A 1 225 ? 40.661 3.363 -48.009 1.00 87.44 225 ILE A CA 1
ATOM 1850 C C . ILE A 1 225 ? 41.118 4.697 -48.607 1.00 87.44 225 ILE A C 1
ATOM 1852 O O . ILE A 1 225 ? 40.893 4.979 -49.785 1.00 87.44 225 ILE A O 1
ATOM 1856 N N . VAL A 1 226 ? 41.820 5.508 -47.812 1.00 89.75 226 VAL A N 1
ATOM 1857 C CA . VAL A 1 226 ? 42.411 6.767 -48.278 1.00 89.75 226 VAL A CA 1
ATOM 1858 C C . VAL A 1 226 ? 43.450 6.506 -49.373 1.00 89.75 226 VAL A C 1
ATOM 1860 O O . VAL A 1 226 ? 43.499 7.250 -50.355 1.00 89.75 226 VAL A O 1
ATOM 1863 N N . ALA A 1 227 ? 44.271 5.462 -49.235 1.00 88.62 227 ALA A N 1
ATOM 1864 C CA . ALA A 1 227 ? 45.231 5.059 -50.258 1.00 88.62 227 ALA A CA 1
ATOM 1865 C C . ALA A 1 227 ? 44.534 4.606 -51.551 1.00 88.62 227 ALA A C 1
ATOM 1867 O O . ALA A 1 227 ? 44.913 5.071 -52.624 1.00 88.62 227 ALA A O 1
ATOM 1868 N N . ALA A 1 228 ? 43.475 3.796 -51.454 1.00 87.88 228 ALA A N 1
ATOM 1869 C CA . ALA A 1 228 ? 42.691 3.348 -52.604 1.00 87.88 228 ALA A CA 1
ATOM 1870 C C . ALA A 1 228 ? 42.095 4.527 -53.392 1.00 87.88 228 ALA A C 1
ATOM 1872 O O . ALA A 1 228 ? 42.230 4.575 -54.614 1.00 87.88 228 ALA A O 1
ATOM 1873 N N . LYS A 1 229 ? 41.531 5.530 -52.701 1.00 90.44 229 LYS A N 1
ATOM 1874 C CA . LYS A 1 229 ? 41.051 6.757 -53.356 1.00 90.44 229 LYS A CA 1
ATOM 1875 C C . LYS A 1 229 ? 42.178 7.526 -54.039 1.00 90.44 229 LYS A C 1
ATOM 1877 O O . LYS A 1 229 ? 42.021 7.949 -55.176 1.00 90.44 229 LYS A O 1
ATOM 1882 N N . LYS A 1 230 ? 43.326 7.698 -53.374 1.00 90.12 230 LYS A N 1
ATOM 1883 C CA . LYS A 1 230 ? 44.482 8.383 -53.979 1.00 90.12 230 LYS A CA 1
ATOM 1884 C C . LYS A 1 230 ? 44.960 7.674 -55.244 1.00 90.12 230 LYS A C 1
ATOM 1886 O O . LYS A 1 230 ? 45.311 8.339 -56.214 1.00 90.12 230 LYS A O 1
ATOM 1891 N N . GLU A 1 231 ? 44.992 6.344 -55.240 1.00 88.81 231 GLU A N 1
ATOM 1892 C CA . GLU A 1 231 ? 45.347 5.566 -56.426 1.00 88.81 231 GLU A CA 1
ATOM 1893 C C . GLU A 1 231 ? 44.328 5.730 -57.555 1.00 88.81 231 GLU A C 1
ATOM 1895 O O . GLU A 1 231 ? 44.737 5.864 -58.710 1.00 88.81 231 GLU A O 1
ATOM 1900 N N . ASP A 1 232 ? 43.029 5.742 -57.246 1.00 88.38 232 ASP A N 1
ATOM 1901 C CA . ASP A 1 232 ? 41.996 5.981 -58.255 1.00 88.38 232 ASP A CA 1
ATOM 1902 C C . ASP A 1 232 ? 42.064 7.406 -58.810 1.00 88.38 232 ASP A C 1
ATOM 1904 O O . ASP A 1 232 ? 42.130 7.567 -60.023 1.00 88.38 232 ASP A O 1
ATOM 1908 N N . ASP A 1 233 ? 42.202 8.431 -57.965 1.00 88.31 233 ASP A N 1
ATOM 1909 C CA . ASP A 1 233 ? 42.363 9.827 -58.396 1.00 88.31 233 ASP A CA 1
ATOM 1910 C C . ASP A 1 233 ? 43.560 9.985 -59.358 1.00 88.31 233 ASP A C 1
ATOM 1912 O O . ASP A 1 233 ? 43.476 10.678 -60.378 1.00 88.31 233 ASP A O 1
ATOM 1916 N N . ILE A 1 234 ? 44.677 9.297 -59.081 1.00 90.50 234 ILE A N 1
ATOM 1917 C CA . ILE A 1 234 ? 45.846 9.266 -59.974 1.00 90.50 234 ILE A CA 1
ATOM 1918 C C . ILE A 1 234 ? 45.502 8.585 -61.305 1.00 90.50 234 ILE A C 1
ATOM 1920 O O . ILE A 1 234 ? 45.873 9.104 -62.362 1.00 90.50 234 ILE A O 1
ATOM 1924 N N . LYS A 1 235 ? 44.802 7.445 -61.281 1.00 87.56 235 LYS A N 1
ATOM 1925 C CA . LYS A 1 235 ? 44.377 6.728 -62.495 1.00 87.56 235 LYS A CA 1
ATOM 1926 C C . LYS A 1 235 ? 43.399 7.562 -63.320 1.00 87.56 235 LYS A C 1
ATOM 1928 O O . LYS A 1 235 ? 43.600 7.690 -64.523 1.00 87.56 235 LYS A O 1
ATOM 1933 N N . GLN A 1 236 ? 42.401 8.186 -62.698 1.00 85.31 236 GLN A N 1
ATOM 1934 C CA . GLN A 1 236 ? 41.436 9.063 -63.364 1.00 85.31 236 GLN A CA 1
ATOM 1935 C C . GLN A 1 236 ? 42.132 10.251 -64.032 1.00 85.31 236 GLN A C 1
ATOM 1937 O O . GLN A 1 236 ? 41.836 10.586 -65.180 1.00 85.31 236 GLN A O 1
ATOM 1942 N N . GLU A 1 237 ? 43.119 10.856 -63.368 1.00 88.06 237 GLU A N 1
ATOM 1943 C CA . GLU A 1 237 ? 43.892 11.955 -63.947 1.00 88.06 237 GLU A CA 1
ATOM 1944 C C . GLU A 1 237 ? 44.799 11.487 -65.102 1.00 88.06 237 GLU A C 1
ATOM 1946 O O . GLU A 1 237 ? 44.947 12.193 -66.105 1.00 88.06 237 GLU A O 1
ATOM 1951 N N . GLN A 1 238 ? 45.381 10.285 -65.017 1.00 87.81 238 GLN A N 1
ATOM 1952 C CA . GLN A 1 238 ? 46.122 9.674 -66.128 1.00 87.81 238 GLN A CA 1
ATOM 1953 C C . GLN A 1 238 ? 45.211 9.389 -67.325 1.00 87.81 238 GLN A C 1
ATOM 1955 O O . GLN A 1 238 ? 45.542 9.796 -68.439 1.00 87.81 238 GLN A O 1
ATOM 1960 N N . ILE A 1 239 ? 44.043 8.786 -67.091 1.00 84.88 239 ILE A N 1
ATOM 1961 C CA . ILE A 1 239 ? 43.018 8.530 -68.110 1.00 84.88 239 ILE A CA 1
ATOM 1962 C C . ILE A 1 239 ? 42.577 9.848 -68.750 1.00 84.88 239 ILE A C 1
ATOM 1964 O O . ILE A 1 239 ? 42.479 9.943 -69.971 1.00 84.88 239 ILE A O 1
ATOM 1968 N N . ARG A 1 240 ? 42.375 10.909 -67.962 1.00 86.81 240 ARG A N 1
ATOM 1969 C CA . ARG A 1 240 ? 42.015 12.236 -68.477 1.00 86.81 240 ARG A CA 1
ATOM 1970 C C . ARG A 1 240 ? 43.099 12.815 -69.384 1.00 86.81 240 ARG A C 1
ATOM 1972 O O . ARG A 1 240 ? 42.786 13.333 -70.458 1.00 86.81 240 ARG A O 1
ATOM 1979 N N . LYS A 1 241 ? 44.370 12.727 -68.981 1.00 88.19 241 LYS A N 1
ATOM 1980 C CA . LYS A 1 241 ? 45.513 13.181 -69.792 1.00 88.19 241 LYS A CA 1
ATOM 1981 C C . LYS A 1 241 ? 45.672 12.357 -71.067 1.00 88.19 241 LYS A C 1
ATOM 1983 O O . LYS A 1 241 ? 45.952 12.924 -72.123 1.00 88.19 241 LYS A O 1
ATOM 1988 N N . GLU A 1 242 ? 45.471 11.046 -70.987 1.00 85.75 242 GLU A N 1
ATOM 1989 C CA . GLU A 1 242 ? 45.526 10.149 -72.137 1.00 85.75 242 GLU A CA 1
ATOM 1990 C C . GLU A 1 242 ? 44.376 10.407 -73.115 1.00 85.75 242 GLU A C 1
ATOM 1992 O O . GLU A 1 242 ? 44.635 10.595 -74.303 1.00 85.75 242 GLU A O 1
ATOM 1997 N N . ASN A 1 243 ? 43.141 10.541 -72.628 1.00 83.44 243 ASN A N 1
ATOM 1998 C CA . ASN A 1 243 ? 41.977 10.905 -73.438 1.00 83.44 243 ASN A CA 1
ATOM 1999 C C . ASN A 1 243 ? 42.177 12.255 -74.137 1.00 83.44 243 ASN A C 1
ATOM 2001 O O . ASN A 1 243 ? 41.865 12.389 -75.318 1.00 83.44 243 ASN A O 1
ATOM 2005 N N . LEU A 1 244 ? 42.773 13.240 -73.455 1.00 88.88 244 LEU A N 1
ATOM 2006 C CA . LEU A 1 244 ? 43.109 14.531 -74.059 1.00 88.88 244 LEU A CA 1
ATOM 2007 C C . LEU A 1 244 ? 44.177 14.402 -75.160 1.00 88.88 244 LEU A C 1
ATOM 2009 O O . LEU A 1 244 ? 44.103 15.091 -76.179 1.00 88.88 244 LEU A O 1
ATOM 2013 N N . ARG A 1 245 ? 45.176 13.528 -74.981 1.00 88.38 245 ARG A N 1
ATOM 2014 C CA . ARG A 1 245 ? 46.187 13.241 -76.012 1.00 88.38 245 ARG A CA 1
ATOM 2015 C C . ARG A 1 245 ? 45.560 12.536 -77.214 1.00 88.38 245 ARG A C 1
ATOM 2017 O O . ARG A 1 245 ? 45.814 12.951 -78.340 1.00 88.38 245 ARG A O 1
ATOM 2024 N N . LEU A 1 246 ? 44.729 11.522 -76.974 1.00 82.88 246 LEU A N 1
ATOM 2025 C CA . LEU A 1 246 ? 44.009 10.782 -78.011 1.00 82.88 246 LEU A CA 1
ATOM 2026 C C . LEU A 1 246 ? 43.065 11.692 -78.797 1.00 82.88 246 LEU A C 1
ATOM 2028 O O . LEU A 1 246 ? 43.009 11.590 -80.017 1.00 82.88 246 LEU A O 1
ATOM 2032 N N . GLN A 1 247 ? 42.386 12.628 -78.128 1.00 85.81 247 GLN A N 1
ATOM 2033 C CA . GLN A 1 247 ? 41.548 13.624 -78.791 1.00 85.81 247 GLN A CA 1
ATOM 2034 C C . GLN A 1 247 ? 42.376 14.525 -79.719 1.00 85.81 247 GLN A C 1
ATOM 2036 O O . GLN A 1 247 ? 42.010 14.704 -80.877 1.00 85.81 247 GLN A O 1
ATOM 2041 N N . LYS A 1 248 ? 43.530 15.029 -79.261 1.00 85.62 248 LYS A N 1
ATOM 2042 C CA . LYS A 1 248 ? 44.435 15.836 -80.101 1.00 85.62 248 LYS A CA 1
ATOM 2043 C C . LYS A 1 248 ? 45.016 15.044 -81.274 1.00 85.62 248 LYS A C 1
ATOM 2045 O O . LYS A 1 248 ? 45.105 15.573 -82.377 1.00 85.62 248 LYS A O 1
ATOM 2050 N N . GLU A 1 249 ? 45.392 13.785 -81.059 1.00 82.00 249 GLU A N 1
ATOM 2051 C CA . GLU A 1 249 ? 45.886 12.909 -82.127 1.00 82.00 249 GLU A CA 1
ATOM 2052 C C . GLU A 1 249 ? 44.783 12.592 -83.149 1.00 82.00 249 GLU A C 1
ATOM 2054 O O . GLU A 1 249 ? 45.040 12.592 -84.353 1.00 82.00 249 GLU A O 1
ATOM 2059 N N . ALA A 1 250 ? 43.547 12.369 -82.692 1.00 79.62 250 ALA A N 1
ATOM 2060 C CA . ALA A 1 250 ? 42.387 12.180 -83.556 1.00 79.62 250 ALA A CA 1
ATOM 2061 C C . ALA A 1 250 ? 42.080 13.446 -84.371 1.00 79.62 250 ALA A C 1
ATOM 2063 O O . ALA A 1 250 ? 41.867 13.351 -85.577 1.00 79.62 250 ALA A O 1
ATOM 2064 N N . GLU A 1 251 ? 42.137 14.631 -83.756 1.00 82.62 251 GLU A N 1
ATOM 2065 C CA . GLU A 1 251 ? 41.990 15.915 -84.453 1.00 82.62 251 GLU A CA 1
ATOM 2066 C C . GLU A 1 251 ? 43.102 16.144 -85.488 1.00 82.62 251 GLU A C 1
ATOM 2068 O O . GLU A 1 251 ? 42.838 16.640 -86.584 1.00 82.62 251 GLU A O 1
ATOM 2073 N N . GLU A 1 252 ? 44.347 15.763 -85.189 1.00 80.75 252 GLU A N 1
ATOM 2074 C CA . GLU A 1 252 ? 45.461 15.883 -86.133 1.00 80.75 252 GLU A CA 1
ATOM 2075 C C . GLU A 1 252 ? 45.342 14.885 -87.295 1.00 80.75 252 GLU A C 1
ATOM 2077 O O . GLU A 1 252 ? 45.566 15.255 -88.451 1.00 80.75 252 GLU A O 1
ATOM 2082 N N . LYS A 1 253 ? 44.944 13.636 -87.020 1.00 78.88 253 LYS A N 1
ATOM 2083 C CA . LYS A 1 253 ? 44.646 12.640 -88.061 1.00 78.88 253 LYS A CA 1
ATOM 2084 C C . LYS A 1 253 ? 43.482 13.083 -88.935 1.00 78.88 253 LYS A C 1
ATOM 2086 O O . LYS A 1 253 ? 43.572 12.943 -90.150 1.00 78.88 253 LYS A O 1
ATOM 2091 N N . GLU A 1 254 ? 42.439 13.670 -88.356 1.00 77.25 254 GLU A N 1
ATOM 2092 C CA . GLU A 1 254 ? 41.312 14.199 -89.122 1.00 77.25 254 GLU A CA 1
ATOM 2093 C C . GLU A 1 254 ? 41.733 15.394 -89.986 1.00 77.25 254 GLU A C 1
ATOM 2095 O O . GLU A 1 254 ? 41.385 15.458 -91.162 1.00 77.25 254 GLU A O 1
ATOM 2100 N N . ARG A 1 255 ? 42.580 16.295 -89.467 1.00 79.38 255 ARG A N 1
ATOM 2101 C CA . ARG A 1 255 ? 43.174 17.377 -90.272 1.00 79.38 255 ARG A CA 1
ATOM 2102 C C . ARG A 1 255 ? 44.021 16.847 -91.427 1.00 79.38 255 ARG A C 1
ATOM 2104 O O . ARG A 1 255 ? 43.917 17.381 -92.530 1.00 79.38 255 ARG A O 1
ATOM 2111 N N . LYS A 1 256 ? 44.831 15.807 -91.202 1.00 79.38 256 LYS A N 1
ATOM 2112 C CA . LYS A 1 256 ? 45.612 15.148 -92.263 1.00 79.38 256 LYS A CA 1
ATOM 2113 C C . LYS A 1 256 ? 44.701 14.470 -93.280 1.00 79.38 256 LYS A C 1
ATOM 2115 O O . LYS A 1 256 ? 44.893 14.680 -94.467 1.00 79.38 256 LYS A O 1
ATOM 2120 N N . ARG A 1 257 ? 43.648 13.778 -92.838 1.00 76.38 257 ARG A N 1
ATOM 2121 C CA . ARG A 1 257 ? 42.650 13.167 -93.724 1.00 76.38 257 ARG A CA 1
ATOM 2122 C C . ARG A 1 257 ? 41.952 14.209 -94.595 1.00 76.38 257 ARG A C 1
ATOM 2124 O O . ARG A 1 257 ? 41.847 14.005 -95.795 1.00 76.38 257 ARG A O 1
ATOM 2131 N N . ILE A 1 258 ? 41.542 15.346 -94.030 1.00 75.38 258 ILE A N 1
ATOM 2132 C CA . ILE A 1 258 ? 40.944 16.458 -94.789 1.00 75.38 258 ILE A CA 1
ATOM 2133 C C . ILE A 1 258 ? 41.950 17.060 -95.783 1.00 75.38 258 ILE A C 1
ATOM 2135 O O . ILE A 1 258 ? 41.575 17.402 -96.904 1.00 75.38 258 ILE A O 1
ATOM 2139 N N . ALA A 1 259 ? 43.222 17.196 -95.401 1.00 75.69 259 ALA A N 1
ATOM 2140 C CA . ALA A 1 259 ? 44.268 17.692 -96.294 1.00 75.69 259 ALA A CA 1
ATOM 2141 C C . ALA A 1 259 ? 44.563 16.711 -97.443 1.00 75.69 259 ALA A C 1
ATOM 2143 O O . ALA A 1 259 ? 44.622 17.128 -98.597 1.00 75.69 259 ALA A O 1
ATOM 2144 N N . ASP A 1 260 ? 44.675 15.416 -97.149 1.00 75.50 260 ASP A N 1
ATOM 2145 C CA . ASP A 1 260 ? 44.889 14.359 -98.138 1.00 75.50 260 ASP A CA 1
ATOM 2146 C C . ASP A 1 260 ? 43.684 14.216 -99.076 1.00 75.50 260 ASP A C 1
ATOM 2148 O O . ASP A 1 260 ? 43.865 14.056 -100.283 1.00 75.50 260 ASP A O 1
ATOM 2152 N N . GLN A 1 261 ? 42.460 14.351 -98.550 1.00 74.75 261 GLN A N 1
ATOM 2153 C CA . GLN A 1 261 ? 41.227 14.392 -99.340 1.00 74.75 261 GLN A CA 1
ATOM 2154 C C . GLN A 1 261 ? 41.251 15.571 -100.319 1.00 74.75 261 GLN A C 1
ATOM 2156 O O . GLN A 1 261 ? 41.034 15.368 -101.507 1.00 74.75 261 GLN A O 1
ATOM 2161 N N . LYS A 1 262 ? 41.617 16.780 -99.864 1.00 75.69 262 LYS A N 1
ATOM 2162 C CA . LYS A 1 262 ? 41.774 17.946 -100.751 1.00 75.69 262 LYS A CA 1
ATOM 2163 C C . LYS A 1 262 ? 42.829 17.719 -101.833 1.00 75.69 262 LYS A C 1
ATOM 2165 O O . LYS A 1 262 ? 42.587 18.036 -102.988 1.00 75.69 262 LYS A O 1
ATOM 2170 N N . ILE A 1 263 ? 43.971 17.121 -101.491 1.00 75.81 263 ILE A N 1
ATOM 2171 C CA . ILE A 1 263 ? 45.020 16.794 -102.471 1.00 75.81 263 ILE A CA 1
ATOM 2172 C C . ILE A 1 263 ? 44.527 15.748 -103.487 1.00 75.81 263 ILE A C 1
ATOM 2174 O O . ILE A 1 263 ? 44.888 15.812 -104.666 1.00 75.81 263 ILE A O 1
ATOM 2178 N N . ALA A 1 264 ? 43.733 14.767 -103.052 1.00 74.81 264 ALA A N 1
ATOM 2179 C CA . ALA A 1 264 ? 43.136 13.765 -103.930 1.00 74.81 264 ALA A CA 1
ATOM 2180 C C . ALA A 1 264 ? 42.071 14.378 -104.854 1.00 74.81 264 ALA A C 1
ATOM 2182 O O . ALA A 1 264 ? 42.089 14.099 -106.054 1.00 74.81 264 ALA A O 1
ATOM 2183 N N . ASP A 1 265 ? 41.217 15.252 -104.323 1.00 74.19 265 ASP A N 1
ATOM 2184 C CA . ASP A 1 265 ? 40.194 15.977 -105.077 1.00 74.19 265 ASP A CA 1
ATOM 2185 C C . ASP A 1 265 ? 40.836 16.915 -106.117 1.00 74.19 265 ASP A C 1
ATOM 2187 O O . ASP A 1 265 ? 40.467 16.867 -107.291 1.00 74.19 265 ASP A O 1
ATOM 2191 N N . ASP A 1 266 ? 41.885 17.661 -105.748 1.00 74.38 266 ASP A N 1
ATOM 2192 C CA . ASP A 1 266 ? 42.649 18.521 -106.667 1.00 74.38 266 ASP A CA 1
ATOM 2193 C C . ASP A 1 266 ? 43.305 17.709 -107.803 1.00 74.38 266 ASP A C 1
ATOM 2195 O O . ASP A 1 266 ? 43.322 18.122 -108.970 1.00 74.38 266 ASP A O 1
ATOM 2199 N N . LYS A 1 267 ? 43.837 16.515 -107.497 1.00 76.56 267 LYS A N 1
ATOM 2200 C CA . LYS A 1 267 ? 44.393 15.597 -108.509 1.00 76.56 267 LYS A CA 1
ATOM 2201 C C . LYS A 1 267 ? 43.307 15.020 -109.416 1.00 76.56 267 LYS A C 1
ATOM 2203 O O . LYS A 1 267 ? 43.532 14.914 -110.623 1.00 76.56 267 LYS A O 1
ATOM 2208 N N . ALA A 1 268 ? 42.150 14.658 -108.864 1.00 71.69 268 ALA A N 1
ATOM 2209 C CA . ALA A 1 268 ? 41.015 14.162 -109.633 1.00 71.69 268 ALA A CA 1
ATOM 2210 C C . ALA A 1 268 ? 40.454 15.249 -110.563 1.00 71.69 268 ALA A C 1
ATOM 2212 O O . ALA A 1 268 ? 40.156 14.967 -111.724 1.00 71.69 268 ALA A O 1
ATOM 2213 N N . GLU A 1 269 ? 40.382 16.502 -110.106 1.00 75.44 269 GLU A N 1
ATOM 2214 C CA . GLU A 1 269 ? 39.965 17.637 -110.931 1.00 75.44 269 GLU A CA 1
ATOM 2215 C C . GLU A 1 269 ? 40.961 17.904 -112.065 1.00 75.44 269 GLU A C 1
ATOM 2217 O O . GLU A 1 269 ? 40.559 18.091 -113.217 1.00 75.44 269 GLU A O 1
ATOM 2222 N N . LYS A 1 270 ? 42.267 17.846 -111.779 1.00 75.31 270 LYS A N 1
ATOM 2223 C CA . LYS A 1 270 ? 43.308 17.989 -112.804 1.00 75.31 270 LYS A CA 1
ATOM 2224 C C . LYS A 1 270 ? 43.221 16.883 -113.862 1.00 75.31 270 LYS A C 1
ATOM 2226 O O . LYS A 1 270 ? 43.269 17.175 -115.053 1.00 75.31 270 LYS A O 1
ATOM 2231 N N . LEU A 1 271 ? 42.991 15.637 -113.443 1.00 74.38 271 LEU A N 1
ATOM 2232 C CA . LEU A 1 271 ? 42.795 14.507 -114.354 1.00 74.38 271 LEU A CA 1
ATOM 2233 C C . LEU A 1 271 ? 41.508 14.647 -115.188 1.00 74.38 271 LEU A C 1
ATOM 2235 O O . LEU A 1 271 ? 41.504 14.303 -116.370 1.00 74.38 271 LEU A O 1
ATOM 2239 N N . ARG A 1 272 ? 40.423 15.178 -114.606 1.00 74.94 272 ARG A N 1
ATOM 2240 C CA . ARG A 1 272 ? 39.185 15.485 -115.342 1.00 74.94 272 ARG A CA 1
ATOM 2241 C C . ARG A 1 272 ? 39.411 16.554 -116.406 1.00 74.94 272 ARG A C 1
ATOM 2243 O O . ARG A 1 272 ? 38.993 16.340 -117.539 1.00 74.94 272 ARG A O 1
ATOM 2250 N N . LYS A 1 273 ? 40.112 17.644 -116.077 1.00 75.25 273 LYS A N 1
ATOM 2251 C CA . LYS A 1 273 ? 40.455 18.709 -117.037 1.00 75.25 273 LYS A CA 1
ATOM 2252 C C . LYS A 1 273 ? 41.354 18.195 -118.163 1.00 75.25 273 LYS A C 1
ATOM 2254 O O . LYS A 1 273 ? 41.110 18.511 -119.325 1.00 75.25 273 LYS A O 1
ATOM 2259 N N . ASP A 1 274 ? 42.333 17.349 -117.847 1.00 72.88 274 ASP A N 1
ATOM 2260 C CA . ASP A 1 274 ? 43.198 16.727 -118.855 1.00 72.88 274 ASP A CA 1
ATOM 2261 C C . ASP A 1 274 ? 42.424 15.755 -119.764 1.00 72.88 274 ASP A C 1
ATOM 2263 O O . ASP A 1 274 ? 42.653 15.715 -120.975 1.00 72.88 274 ASP A O 1
ATOM 2267 N N . ASN A 1 275 ? 41.475 14.990 -119.214 1.00 70.81 275 ASN A N 1
ATOM 2268 C CA . ASN A 1 275 ? 40.612 14.104 -119.998 1.00 70.81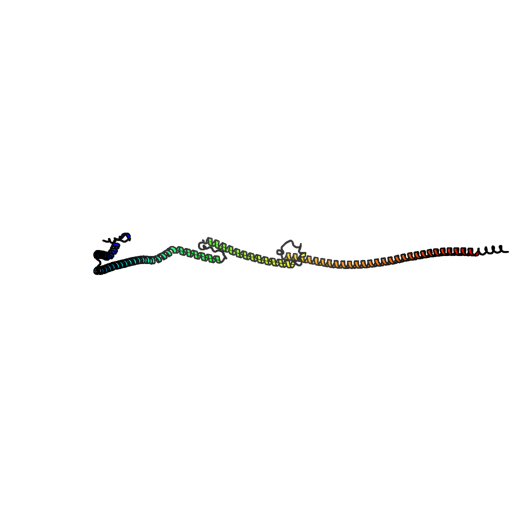 275 ASN A CA 1
ATOM 2269 C C . ASN A 1 275 ? 39.600 14.875 -120.860 1.00 70.81 275 ASN A C 1
ATOM 2271 O O . ASN A 1 275 ? 39.411 14.510 -122.018 1.00 70.81 275 ASN A O 1
ATOM 2275 N N . GLU A 1 276 ? 39.000 15.956 -120.355 1.00 72.81 276 GLU A N 1
ATOM 2276 C CA . GLU A 1 276 ? 38.137 16.849 -121.145 1.00 72.81 276 GLU A CA 1
ATOM 2277 C C . GLU A 1 276 ? 38.911 17.524 -122.281 1.00 72.81 276 GLU A C 1
ATOM 2279 O O . GLU A 1 276 ? 38.425 17.575 -123.409 1.00 72.81 276 GLU A O 1
ATOM 2284 N N . ALA A 1 277 ? 40.145 17.972 -122.033 1.00 73.25 277 ALA A N 1
ATOM 2285 C CA . ALA A 1 277 ? 41.001 18.542 -123.071 1.00 73.25 277 ALA A CA 1
ATOM 2286 C C . ALA A 1 277 ? 41.360 17.516 -124.162 1.00 73.25 277 ALA A C 1
ATOM 2288 O O . ALA A 1 277 ? 41.405 17.860 -125.345 1.00 73.25 277 ALA A O 1
ATOM 2289 N N . LYS A 1 278 ? 41.580 16.247 -123.791 1.00 73.19 278 LYS A N 1
ATOM 2290 C CA . LYS A 1 278 ? 41.790 15.152 -124.754 1.00 73.19 278 LYS A CA 1
ATOM 2291 C C . LYS A 1 278 ? 40.526 14.838 -125.554 1.00 73.19 278 LYS A C 1
ATOM 2293 O O . LYS A 1 278 ? 40.613 14.687 -126.768 1.00 73.19 278 LYS A O 1
ATOM 2298 N N . LEU A 1 279 ? 39.364 14.784 -124.904 1.00 66.38 279 LEU A N 1
ATOM 2299 C CA . LEU A 1 279 ? 38.072 14.586 -125.571 1.00 66.38 279 LEU A CA 1
ATOM 2300 C C . LEU A 1 279 ? 37.772 15.709 -126.565 1.00 66.38 279 LEU A C 1
ATOM 2302 O O . LEU A 1 279 ? 37.352 15.431 -127.685 1.00 66.38 279 LEU A O 1
ATOM 2306 N N . LYS A 1 280 ? 38.072 16.956 -126.189 1.00 74.94 280 LYS A N 1
ATOM 2307 C CA . LYS A 1 280 ? 37.903 18.121 -127.056 1.00 74.94 280 LYS A CA 1
ATOM 2308 C C . LYS A 1 280 ? 38.832 18.081 -128.270 1.00 74.94 280 LYS A C 1
ATOM 2310 O O . LYS A 1 280 ? 38.362 18.293 -129.375 1.00 74.94 280 LYS A O 1
ATOM 2315 N N . LYS A 1 281 ? 40.102 17.686 -128.103 1.00 72.31 281 LYS A N 1
ATOM 2316 C CA . LYS A 1 281 ? 41.013 17.452 -129.243 1.00 72.31 281 LYS A CA 1
ATOM 2317 C C . LYS A 1 281 ? 40.513 16.361 -130.191 1.00 72.31 281 LYS A C 1
ATOM 2319 O O . LYS A 1 281 ? 40.591 16.537 -131.398 1.00 72.31 281 LYS A O 1
ATOM 2324 N N . ILE A 1 282 ? 39.966 15.267 -129.659 1.00 69.06 282 ILE A N 1
ATOM 2325 C CA . ILE A 1 282 ? 39.383 14.190 -130.477 1.00 69.06 282 ILE A CA 1
ATOM 2326 C C . ILE A 1 282 ? 38.138 14.684 -131.233 1.00 69.06 282 ILE A C 1
ATOM 2328 O O . ILE A 1 282 ? 37.912 14.283 -132.373 1.00 69.06 282 ILE A O 1
ATOM 2332 N N . GLN A 1 283 ? 37.321 15.540 -130.615 1.00 66.44 283 GLN A N 1
ATOM 2333 C CA . GLN A 1 283 ? 36.177 16.175 -131.275 1.00 66.44 283 GLN A CA 1
ATOM 2334 C C . GLN A 1 283 ? 36.617 17.159 -132.361 1.00 66.44 283 GLN A C 1
ATOM 2336 O O . GLN A 1 283 ? 36.118 17.065 -133.475 1.00 66.44 283 GLN A O 1
ATOM 2341 N N . ASP A 1 284 ? 37.601 18.012 -132.080 1.00 72.25 284 ASP A N 1
ATOM 2342 C CA . ASP A 1 284 ? 38.143 18.964 -133.051 1.00 72.25 284 ASP A CA 1
ATOM 2343 C C . ASP A 1 284 ? 38.788 18.236 -134.253 1.00 72.25 284 ASP A C 1
ATOM 2345 O O . ASP A 1 284 ? 38.616 18.655 -135.398 1.00 72.25 284 ASP A O 1
ATOM 2349 N N . GLU A 1 285 ? 39.469 17.103 -134.030 1.00 70.19 285 GLU A N 1
ATOM 2350 C CA . GLU A 1 285 ? 39.990 16.238 -135.102 1.00 70.19 285 GLU A CA 1
ATOM 2351 C C . GLU A 1 285 ? 38.866 15.570 -135.909 1.00 70.19 285 GLU A C 1
ATOM 2353 O O . GLU A 1 285 ? 38.927 15.536 -137.140 1.00 70.19 285 GLU A O 1
ATOM 2358 N N . LYS A 1 286 ? 37.807 15.077 -135.252 1.00 65.06 286 LYS A N 1
ATOM 2359 C CA . LYS A 1 286 ? 36.629 14.533 -135.948 1.00 65.06 286 LYS A CA 1
ATOM 2360 C C . LYS A 1 286 ? 35.921 15.591 -136.790 1.00 65.06 286 LYS A C 1
ATOM 2362 O O . LYS A 1 286 ? 35.529 15.287 -137.915 1.00 65.06 286 LYS A O 1
ATOM 2367 N N . ASP A 1 287 ? 35.803 16.813 -136.287 1.00 66.50 287 ASP A N 1
ATOM 2368 C CA . ASP A 1 287 ? 35.174 17.926 -136.997 1.00 66.50 287 ASP A CA 1
ATOM 2369 C C . ASP A 1 287 ? 36.033 18.406 -138.178 1.00 66.50 287 ASP A C 1
ATOM 2371 O O . ASP A 1 287 ? 35.497 18.757 -139.232 1.00 66.50 287 ASP A O 1
ATOM 2375 N N . GLN A 1 288 ? 37.367 18.361 -138.065 1.00 70.88 288 GLN A N 1
ATOM 2376 C CA . GLN A 1 288 ? 38.268 18.611 -139.196 1.00 70.88 288 GLN A CA 1
ATOM 2377 C C . GLN A 1 288 ? 38.156 17.533 -140.278 1.00 70.88 288 GLN A C 1
ATOM 2379 O O . GLN A 1 288 ? 38.070 17.863 -141.462 1.00 70.88 288 GLN A O 1
ATOM 2384 N N . VAL A 1 289 ? 38.100 16.255 -139.894 1.00 67.62 289 VAL A N 1
ATOM 2385 C CA . VAL A 1 289 ? 37.908 15.148 -140.844 1.00 67.62 289 VAL A CA 1
ATOM 2386 C C . VAL A 1 289 ? 36.530 15.228 -141.509 1.00 67.62 289 VAL A C 1
ATOM 2388 O O . VAL A 1 289 ? 36.424 15.018 -142.716 1.00 67.62 289 VAL A O 1
ATOM 2391 N N . ALA A 1 290 ? 35.481 15.593 -140.764 1.00 63.78 290 ALA A N 1
ATOM 2392 C CA . ALA A 1 290 ? 34.139 15.791 -141.309 1.00 63.78 290 ALA A CA 1
ATOM 2393 C C . ALA A 1 290 ? 34.098 16.938 -142.333 1.00 63.78 290 ALA A C 1
ATOM 2395 O O . ALA A 1 290 ? 33.561 16.752 -143.425 1.00 63.78 290 ALA A O 1
ATOM 2396 N N . LYS A 1 291 ? 34.737 18.079 -142.035 1.00 68.62 291 LYS A N 1
ATOM 2397 C CA . LYS A 1 291 ? 34.863 19.206 -142.977 1.00 68.62 291 LYS A CA 1
ATOM 2398 C C . LYS A 1 291 ? 35.629 18.832 -144.246 1.00 68.62 291 LYS A C 1
ATOM 2400 O O . LYS A 1 291 ? 35.188 19.175 -145.337 1.00 68.62 291 LYS A O 1
ATOM 2405 N N . GLN A 1 292 ? 36.718 18.071 -144.129 1.00 64.69 292 GLN A N 1
ATOM 2406 C CA . GLN A 1 292 ? 37.471 17.593 -145.296 1.00 64.69 292 GLN A CA 1
ATOM 2407 C C . GLN A 1 292 ? 36.656 16.628 -146.172 1.00 64.69 292 GLN A C 1
ATOM 2409 O O . GLN A 1 292 ? 36.782 16.637 -147.400 1.00 64.69 292 GLN A O 1
ATOM 2414 N N . LEU A 1 293 ? 35.807 15.795 -145.562 1.00 60.16 293 LEU A N 1
ATOM 2415 C CA . LEU A 1 293 ? 34.911 14.899 -146.296 1.00 60.16 293 LEU A CA 1
ATOM 2416 C C . LEU A 1 293 ? 33.804 15.674 -147.025 1.00 60.16 293 LEU A C 1
ATOM 2418 O O . LEU A 1 293 ? 33.444 15.323 -148.151 1.00 60.16 293 LEU A O 1
ATOM 2422 N N . GLU A 1 294 ? 33.285 16.734 -146.404 1.00 63.22 294 GLU A N 1
ATOM 2423 C CA . GLU A 1 294 ? 32.254 17.593 -146.988 1.00 63.22 294 GLU A CA 1
ATOM 2424 C C . GLU A 1 294 ? 32.799 18.458 -148.135 1.00 63.22 294 GLU A C 1
ATOM 2426 O O . GLU A 1 294 ? 32.162 18.551 -149.185 1.00 63.22 294 GLU A O 1
ATOM 2431 N N . GLU A 1 295 ? 34.017 18.994 -148.001 1.00 66.12 295 GLU A N 1
ATOM 2432 C CA . GLU A 1 295 ? 34.718 19.716 -149.073 1.00 66.12 295 GLU A CA 1
ATOM 2433 C C . GLU A 1 295 ? 35.010 18.817 -150.283 1.00 66.12 295 GLU A C 1
ATOM 2435 O O . GLU A 1 295 ? 34.815 19.246 -151.422 1.00 66.12 295 GLU A O 1
ATOM 2440 N N . LYS A 1 296 ? 35.374 17.542 -150.069 1.00 64.75 296 LYS A N 1
ATOM 2441 C CA . LYS A 1 296 ? 35.472 16.557 -151.163 1.00 64.75 296 LYS A CA 1
ATOM 2442 C C . LYS A 1 296 ? 34.123 16.300 -151.839 1.00 64.75 296 LYS A C 1
ATOM 2444 O O . LYS A 1 296 ? 34.064 16.222 -153.063 1.00 64.75 296 LYS A O 1
ATOM 2449 N N . ARG A 1 297 ? 33.028 16.225 -151.073 1.00 62.22 297 ARG A N 1
ATOM 2450 C CA . ARG A 1 297 ? 31.671 16.044 -151.621 1.00 62.22 297 ARG A CA 1
ATOM 2451 C C . ARG A 1 297 ? 31.211 17.242 -152.457 1.00 62.22 297 ARG A C 1
ATOM 2453 O O . ARG A 1 297 ? 30.569 17.056 -153.489 1.00 62.22 297 ARG A O 1
ATOM 2460 N N . LEU A 1 298 ? 31.544 18.456 -152.023 1.00 61.97 298 LEU A N 1
ATOM 2461 C CA . LEU A 1 298 ? 31.246 19.706 -152.729 1.00 61.97 298 LEU A CA 1
ATOM 2462 C C . LEU A 1 298 ? 32.124 19.904 -153.975 1.00 61.97 298 LEU A C 1
ATOM 2464 O O . LEU A 1 298 ? 31.646 20.452 -154.969 1.00 61.97 298 LEU A O 1
ATOM 2468 N N . ALA A 1 299 ? 33.369 19.420 -153.959 1.00 64.44 299 ALA A N 1
ATOM 2469 C CA . ALA A 1 299 ? 34.241 19.395 -155.134 1.00 64.44 299 ALA A CA 1
ATOM 2470 C C . ALA A 1 299 ? 33.732 18.418 -156.211 1.00 64.44 299 ALA A C 1
ATOM 2472 O O . ALA A 1 299 ? 33.629 18.803 -157.376 1.00 64.44 299 ALA A O 1
ATOM 2473 N N . ASP A 1 300 ? 33.301 17.212 -155.826 1.00 58.84 300 ASP A N 1
ATOM 2474 C CA . ASP A 1 300 ? 32.713 16.231 -156.755 1.00 58.84 300 ASP A CA 1
ATOM 2475 C C . ASP A 1 300 ? 31.382 16.709 -157.362 1.00 58.84 300 ASP A C 1
ATOM 2477 O O . ASP A 1 300 ? 31.098 16.467 -158.537 1.00 58.84 300 ASP A O 1
ATOM 2481 N N . GLN A 1 301 ? 30.556 17.426 -156.592 1.00 60.62 301 GLN A N 1
ATOM 2482 C CA . GLN A 1 301 ? 29.317 18.020 -157.109 1.00 60.62 301 GLN A CA 1
ATOM 2483 C C . GLN A 1 301 ? 29.579 19.198 -158.059 1.00 60.62 301 GLN A C 1
ATOM 2485 O O . GLN A 1 301 ? 28.849 19.359 -159.037 1.00 60.62 301 GLN A O 1
ATOM 2490 N N . ARG A 1 302 ? 30.634 19.992 -157.825 1.00 61.81 302 ARG A N 1
ATOM 2491 C CA . ARG A 1 302 ? 31.057 21.061 -158.747 1.00 61.81 302 ARG A CA 1
ATOM 2492 C C . ARG A 1 302 ? 31.657 20.517 -160.044 1.00 61.81 302 ARG A C 1
ATOM 2494 O O . ARG A 1 302 ? 31.376 21.087 -161.094 1.00 61.81 302 ARG A O 1
ATOM 2501 N N . ALA A 1 303 ? 32.392 19.405 -159.997 1.00 60.75 303 ALA A N 1
ATOM 2502 C CA . ALA A 1 303 ? 32.907 18.741 -161.196 1.00 60.75 303 ALA A CA 1
ATOM 2503 C C . ALA A 1 303 ? 31.769 18.209 -162.089 1.00 60.75 303 ALA A C 1
ATOM 2505 O O . ALA A 1 303 ? 31.738 18.488 -163.286 1.00 60.75 303 ALA A O 1
ATOM 2506 N N . LYS A 1 304 ? 30.755 17.561 -161.496 1.00 60.91 304 LYS A N 1
ATOM 2507 C CA . LYS A 1 304 ? 29.571 17.075 -162.233 1.00 60.91 304 LYS A CA 1
ATOM 2508 C C . LYS A 1 304 ? 28.688 18.197 -162.791 1.00 60.91 304 LYS A C 1
ATOM 2510 O O . LYS A 1 304 ? 28.063 18.023 -163.833 1.00 60.91 304 LYS A O 1
ATOM 2515 N N . ALA A 1 305 ? 28.640 19.354 -162.128 1.00 57.66 305 ALA A N 1
ATOM 2516 C CA . ALA A 1 305 ? 27.917 20.526 -162.625 1.00 57.66 305 ALA A CA 1
ATOM 2517 C C . ALA A 1 305 ? 28.631 21.215 -163.806 1.00 57.66 305 ALA A C 1
ATOM 2519 O O . ALA A 1 305 ? 27.965 21.769 -164.679 1.00 57.66 305 ALA A O 1
ATOM 2520 N N . GLN A 1 306 ? 29.967 21.161 -163.861 1.00 59.25 306 GLN A N 1
ATOM 2521 C CA . GLN A 1 306 ? 30.752 21.718 -164.969 1.00 59.25 306 GLN A CA 1
ATOM 2522 C C . GLN A 1 306 ? 30.739 20.823 -166.218 1.00 59.25 306 GLN A C 1
ATOM 2524 O O . GLN A 1 306 ? 30.650 21.356 -167.323 1.00 59.25 306 GLN A O 1
ATOM 2529 N N . GLU A 1 307 ? 30.717 19.493 -166.070 1.00 58.34 307 GLU A N 1
ATOM 2530 C CA . GLU A 1 307 ? 30.493 18.574 -167.203 1.00 58.34 307 GLU A CA 1
ATOM 2531 C C . GLU A 1 307 ? 29.096 18.756 -167.824 1.00 58.34 307 GLU A C 1
ATOM 2533 O O . GLU A 1 307 ? 28.964 18.804 -169.046 1.00 58.34 307 GLU A O 1
ATOM 2538 N N . ALA A 1 308 ? 28.053 18.955 -167.009 1.00 57.19 308 ALA A N 1
ATOM 2539 C CA . ALA A 1 308 ? 26.696 19.196 -167.511 1.00 57.19 308 ALA A CA 1
ATOM 2540 C C . ALA A 1 308 ? 26.565 20.524 -168.290 1.00 57.19 308 ALA A C 1
ATOM 2542 O O . ALA A 1 308 ? 25.824 20.593 -169.270 1.00 57.19 308 ALA A O 1
ATOM 2543 N N . GLN A 1 309 ? 27.319 21.565 -167.909 1.00 59.06 309 GLN A N 1
ATOM 2544 C CA . GLN A 1 309 ? 27.327 22.856 -168.612 1.00 59.06 309 GLN A CA 1
ATOM 2545 C C . GLN A 1 309 ? 28.124 22.842 -169.927 1.00 59.06 309 GLN A C 1
ATOM 2547 O O . GLN A 1 309 ? 27.816 23.629 -170.822 1.00 59.06 309 GLN A O 1
ATOM 2552 N N . GLN A 1 310 ? 29.110 21.952 -170.084 1.00 59.28 310 GLN A N 1
ATOM 2553 C CA . GLN A 1 310 ? 29.831 21.789 -171.355 1.00 59.28 310 GLN A CA 1
ATOM 2554 C C . GLN A 1 310 ? 29.005 21.012 -172.393 1.00 59.28 310 GLN A C 1
ATOM 2556 O O . GLN A 1 310 ? 28.994 21.392 -173.563 1.00 59.28 310 GLN A O 1
ATOM 2561 N N . VAL A 1 311 ? 28.214 20.020 -171.966 1.00 58.81 311 VAL A N 1
ATOM 2562 C CA . VAL A 1 311 ? 27.326 19.251 -172.860 1.00 58.81 311 VAL A CA 1
ATOM 2563 C C . VAL A 1 311 ? 26.142 20.094 -173.371 1.00 58.81 311 VAL A C 1
ATOM 2565 O O . VAL A 1 311 ? 25.750 19.973 -174.530 1.00 58.81 311 VAL A O 1
ATOM 2568 N N . GLU A 1 312 ? 25.603 21.020 -172.570 1.00 56.59 312 GLU A N 1
ATOM 2569 C CA . GLU A 1 312 ? 24.502 21.904 -173.001 1.00 56.59 312 GLU A CA 1
ATOM 2570 C C . GLU A 1 312 ? 24.963 23.057 -173.927 1.00 56.59 312 GLU A C 1
ATOM 2572 O O . GLU A 1 312 ? 24.166 23.608 -174.694 1.00 56.59 312 GLU A O 1
ATOM 2577 N N . ALA A 1 313 ? 26.257 23.403 -173.906 1.00 56.88 313 ALA A N 1
ATOM 2578 C CA . ALA A 1 313 ? 26.855 24.413 -174.784 1.00 56.88 313 ALA A CA 1
ATOM 2579 C C . ALA A 1 313 ? 27.257 23.854 -176.167 1.00 56.88 313 ALA A C 1
ATOM 2581 O O . ALA A 1 313 ? 27.189 24.588 -177.156 1.00 56.88 313 ALA A O 1
ATOM 2582 N N . GLU A 1 314 ? 27.607 22.565 -176.267 1.00 56.72 314 GLU A N 1
ATOM 2583 C CA . GLU A 1 314 ? 27.875 21.895 -177.553 1.00 56.72 314 GLU A CA 1
ATOM 2584 C C . GLU A 1 314 ? 26.587 21.556 -178.333 1.00 56.72 314 GLU A C 1
ATOM 2586 O O . GLU A 1 314 ? 26.570 21.650 -179.561 1.00 56.72 314 GLU A O 1
ATOM 2591 N N . LEU A 1 315 ? 25.463 21.299 -177.650 1.00 55.34 315 LEU A N 1
ATOM 2592 C CA . LEU A 1 315 ? 24.158 21.029 -178.281 1.00 55.34 315 LEU A CA 1
ATOM 2593 C C . LEU A 1 315 ? 23.460 22.274 -178.877 1.00 55.34 315 LEU A C 1
ATOM 2595 O O . LEU A 1 315 ? 22.615 22.130 -179.753 1.00 55.34 315 LEU A O 1
ATOM 2599 N N . LYS A 1 316 ? 23.832 23.504 -178.483 1.00 59.78 316 LYS A N 1
ATOM 2600 C CA . LYS A 1 316 ? 23.237 24.758 -179.012 1.00 59.78 316 LYS A CA 1
ATOM 2601 C C . LYS A 1 316 ? 23.991 25.397 -180.190 1.00 59.78 316 LYS A C 1
ATOM 2603 O O . LYS A 1 316 ? 23.473 26.343 -180.780 1.00 59.78 316 LYS A O 1
ATOM 2608 N N . LYS A 1 317 ? 25.174 24.894 -180.571 1.00 53.06 317 LYS A N 1
ATOM 2609 C CA . LYS A 1 317 ? 25.918 25.351 -181.769 1.00 53.06 317 LYS A CA 1
ATOM 2610 C C . LYS A 1 317 ? 25.784 24.421 -182.985 1.00 53.06 317 LYS A C 1
ATOM 2612 O O . LYS A 1 317 ? 25.955 24.900 -184.098 1.00 53.06 317 LYS A O 1
ATOM 2617 N N . GLY A 1 318 ? 25.402 23.153 -182.798 1.00 50.94 318 GLY A N 1
ATOM 2618 C CA . GLY A 1 318 ? 25.180 22.186 -183.889 1.00 50.94 318 GLY A CA 1
ATOM 2619 C C . GLY A 1 318 ? 23.842 22.317 -184.640 1.00 50.94 318 GLY A C 1
ATOM 2620 O O . GLY A 1 318 ? 23.728 21.829 -185.762 1.00 50.94 318 GLY A O 1
ATOM 2621 N N . ASP A 1 319 ? 22.856 23.022 -184.074 1.00 53.19 319 ASP A N 1
ATOM 2622 C CA . ASP A 1 319 ? 21.498 23.141 -184.641 1.00 53.19 319 ASP A CA 1
ATOM 2623 C C . ASP A 1 319 ? 21.229 24.464 -185.394 1.00 53.19 319 ASP A C 1
ATOM 2625 O O . ASP A 1 319 ? 20.141 24.660 -185.934 1.00 53.19 319 ASP A O 1
ATOM 2629 N N . GLN A 1 320 ? 22.222 25.359 -185.518 1.00 51.16 320 GLN A N 1
ATOM 2630 C CA . GLN A 1 320 ? 22.142 26.537 -186.407 1.00 51.16 320 GLN A CA 1
ATOM 2631 C C . GLN A 1 320 ? 22.808 26.328 -187.782 1.00 51.16 320 GLN A C 1
ATOM 2633 O O . GLN A 1 320 ? 22.529 27.098 -188.702 1.00 51.16 320 GLN A O 1
ATOM 2638 N N . GLU A 1 321 ? 23.607 25.268 -187.967 1.00 53.44 321 GLU A N 1
ATOM 2639 C CA . GLU A 1 321 ? 24.172 24.884 -189.276 1.00 53.44 321 GLU A CA 1
ATOM 2640 C C . GLU A 1 321 ? 23.233 23.987 -190.106 1.00 53.44 321 GLU A C 1
ATOM 2642 O O . GLU A 1 321 ? 23.315 24.000 -191.327 1.00 53.44 321 GLU A O 1
ATOM 2647 N N . LYS A 1 322 ? 22.248 23.302 -189.502 1.00 53.97 322 LYS A N 1
ATOM 2648 C CA . LYS A 1 322 ? 21.292 22.442 -190.239 1.00 53.97 322 LYS A CA 1
ATOM 2649 C C . LYS A 1 322 ? 19.994 23.126 -190.694 1.00 53.97 322 LYS A C 1
ATOM 2651 O O . LYS A 1 322 ? 19.233 22.528 -191.444 1.00 53.97 322 LYS A O 1
ATOM 2656 N N . VAL A 1 323 ? 19.740 24.375 -190.289 1.00 55.28 323 VAL A N 1
ATOM 2657 C CA . VAL A 1 323 ? 18.546 25.155 -190.704 1.00 55.28 323 VAL A CA 1
ATOM 2658 C C . VAL A 1 323 ? 18.861 26.149 -191.837 1.00 55.28 323 VAL A C 1
ATOM 2660 O O . VAL A 1 323 ? 17.949 26.603 -192.523 1.00 55.28 323 VAL A O 1
ATOM 2663 N N . LYS A 1 324 ? 20.145 26.438 -192.114 1.00 53.25 324 LYS A N 1
ATOM 2664 C CA . LYS A 1 324 ? 20.559 27.234 -193.289 1.00 53.25 324 LYS A CA 1
ATOM 2665 C C . LYS A 1 324 ? 20.747 26.408 -194.571 1.00 53.25 324 LYS A C 1
ATOM 2667 O O . LYS A 1 324 ? 20.532 26.964 -195.641 1.00 53.25 324 LYS A O 1
ATOM 2672 N N . ASP A 1 325 ? 20.997 25.100 -194.469 1.00 55.16 325 ASP A N 1
ATOM 2673 C CA . ASP A 1 325 ? 21.065 24.178 -195.622 1.00 55.16 325 ASP A CA 1
ATOM 2674 C C . ASP A 1 325 ? 19.690 23.644 -196.090 1.00 55.16 325 ASP A C 1
ATOM 2676 O O . ASP A 1 325 ? 19.615 22.927 -197.079 1.00 55.16 325 ASP A O 1
ATOM 2680 N N . LEU A 1 326 ? 18.580 24.006 -195.427 1.00 54.69 326 LEU A N 1
ATOM 2681 C CA . LEU A 1 326 ? 17.223 23.529 -195.769 1.00 54.69 326 LEU A CA 1
ATOM 2682 C C . LEU A 1 326 ? 16.261 24.616 -196.294 1.00 54.69 326 LEU A C 1
ATOM 2684 O O . LEU A 1 326 ? 15.131 24.290 -196.647 1.00 54.69 326 LEU A O 1
ATOM 2688 N N . ILE A 1 327 ? 16.681 25.889 -196.373 1.00 55.47 327 ILE A N 1
ATOM 2689 C CA . ILE A 1 327 ? 15.839 27.010 -196.862 1.00 55.47 327 ILE A CA 1
ATOM 2690 C C . ILE A 1 327 ? 16.395 27.676 -198.145 1.00 55.47 327 ILE A C 1
ATOM 2692 O O . ILE A 1 327 ? 15.695 28.467 -198.763 1.00 55.47 327 ILE A O 1
ATOM 2696 N N . ALA A 1 328 ? 17.585 27.306 -198.639 1.00 49.41 328 ALA A N 1
ATOM 2697 C CA . ALA A 1 328 ? 18.072 27.749 -199.961 1.00 49.41 328 ALA A CA 1
ATOM 2698 C C . ALA A 1 328 ? 17.864 26.722 -201.101 1.00 49.41 328 ALA A C 1
ATOM 2700 O O . ALA A 1 328 ? 18.101 27.056 -202.256 1.00 49.41 328 ALA A O 1
ATOM 2701 N N . ASP A 1 329 ? 17.360 25.518 -200.800 1.00 54.47 329 ASP A N 1
ATOM 2702 C CA . ASP A 1 329 ? 16.937 24.510 -201.795 1.00 54.47 329 ASP A CA 1
ATOM 2703 C C . ASP A 1 329 ? 15.412 24.539 -202.067 1.00 54.47 329 ASP A C 1
ATOM 2705 O O . ASP A 1 329 ? 14.866 23.627 -202.688 1.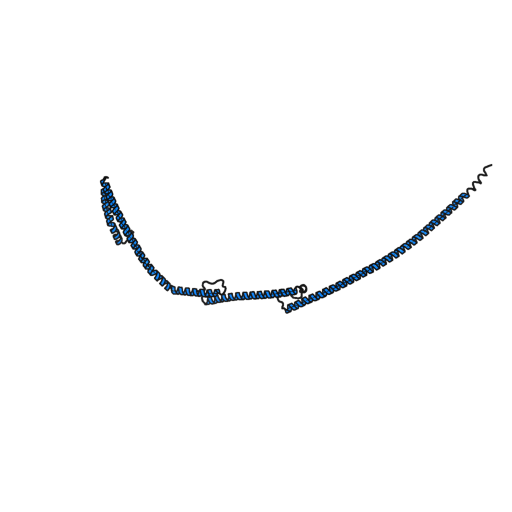00 54.47 329 ASP A O 1
ATOM 2709 N N . LEU A 1 330 ? 14.697 25.583 -201.613 1.00 51.94 330 LEU A N 1
ATOM 2710 C CA . LEU A 1 330 ? 13.232 25.684 -201.730 1.00 51.94 330 LEU A CA 1
ATOM 2711 C C . LEU A 1 330 ? 12.673 27.014 -202.268 1.00 51.94 330 LEU A C 1
ATOM 2713 O O . LEU A 1 330 ? 11.476 27.213 -202.140 1.00 51.94 330 LEU A O 1
ATOM 2717 N N . GLU A 1 331 ? 13.482 27.869 -202.903 1.00 40.22 331 GLU A N 1
ATOM 2718 C CA . GLU A 1 331 ? 13.056 29.016 -203.744 1.00 40.22 331 GLU A CA 1
ATOM 2719 C C . GLU A 1 331 ? 14.298 29.458 -204.560 1.00 40.22 331 GLU A C 1
ATOM 2721 O O . GLU A 1 331 ? 15.322 29.806 -203.973 1.00 40.22 331 GLU A O 1
ATOM 2726 N N . ALA A 1 332 ? 14.397 29.350 -205.892 1.00 44.78 332 ALA A N 1
ATOM 2727 C CA . ALA A 1 332 ? 13.395 29.522 -206.953 1.00 44.78 332 ALA A CA 1
ATOM 2728 C C . ALA A 1 332 ? 12.632 30.842 -206.839 1.00 44.78 332 ALA A C 1
ATOM 2730 O O . ALA A 1 332 ? 11.792 30.945 -205.927 1.00 44.78 332 ALA A O 1
#

Radius of gyration: 88.92 Å; chains: 1; bounding box: 141×44×262 Å

Secondary structure (DSSP, 8-state):
--------GGGGT--HHHHHHHHHHHHHHHHHHHHHHHHHHHHTTS---HHHHHHHHHHHHHHHHHHHHHHHHHHHHHHHHHHHHHHHHHHHHHHHHHHHHHHHHHHHHHTHHHHHHHHHHHHHHHHHHHHHGGG--S---TTTTTS-HHHHHHHHHHHHHHHHHHHHHHHHHHHHHHHHHHHHHHHHHHHHHHGGGGGGTTTTS-S--TTTS-HHHHHHHHHHHHHHHHHHHHHHHHHHHHHHHHHHHHHHHHHHHHHHHHHHHHHHHHHHHHHHHHHHHHHHHHHHHHHHHHHHHHHHHHHHHHHHHHHHHHTTTTTSSTTTSSSSSS--

pLDDT: mean 81.97, std 13.04, range [37.84, 96.38]

Foldseek 3Di:
DPPPDDDDCVVVVHDPVVVVVLVVLLVVLVVLVVVLVVVVVVLVPDDDDPVSVVSVVVSVVSVVVSVVSSVVSVVVVVVVVVVVVVVVVVVVVVVCVVVVVVVVVVVCVVCVVVVVLVVQLVVQLVVLVVLLVVQPDPDRDPRSSVDDPVRSVVVSVVSVVVSVVVVVVVVVVVVVVVVVVVLVVQLVVLCVLCVVLVVLLPPLDDDDRSSPDDPVRSVVSSVVSVVSVVVVVVVVVVVVVVVVVVVVVVVVVVVVVVVVVVVVVVVVVVVVVVVVVVVVVVVVVVVVVVVVVVVVVVVVVVVVVVVVVVVVVVVVVVVVVVVVVPPVVPDD